Protein AF-A0A7J3GWD4-F1 (afdb_monomer)

Radius of gyration: 17.57 Å; Cα contacts (8 Å, |Δi|>4): 198; chains: 1; bounding box: 47×30×48 Å

Sequence (177 aa):
MALLPLSFSYPPVPYLKFDLAEVPVFLALLGFGPTAGFLSATVYLFALLLMGQFSPLGPLMKYAAVVSTFLGIWAGLRLIGRSGPRAKLVLSGTLGAALRIAVMTAVNYLVLVVFFPDFLGFAVGALSAFMGTKLDPGTVGLLLVLAHTALYNALHIMMSLAPSVAVLKGAMVTGVK

Nearest PDB structures (foldseek):
  3p5n-assembly1_B  TM=8.364E-01  e=1.091E-03  Staphylococcus aureus subsp. aureus TCH60
  5kc4-assembly1_A  TM=8.219E-01  e=6.905E-03  Thermotoga maritima MSB8

Structure (mmCIF, N/CA/C/O backbone):
data_AF-A0A7J3GWD4-F1
#
_entry.id   AF-A0A7J3GWD4-F1
#
loop_
_atom_site.group_PDB
_atom_site.id
_atom_site.type_symbol
_atom_site.label_atom_id
_atom_site.label_alt_id
_atom_site.label_comp_id
_atom_site.label_asym_id
_atom_site.label_entity_id
_atom_site.label_seq_id
_atom_site.pdbx_PDB_ins_code
_atom_site.Cartn_x
_atom_site.Cartn_y
_atom_site.Cartn_z
_atom_site.occupancy
_atom_site.B_iso_or_equiv
_atom_site.auth_seq_id
_atom_site.auth_comp_id
_atom_site.auth_asym_id
_atom_site.auth_atom_id
_atom_site.pdbx_PDB_model_num
ATOM 1 N N . MET A 1 1 ? -17.846 16.118 -16.194 1.00 34.94 1 MET A N 1
ATOM 2 C CA . MET A 1 1 ? -17.950 15.264 -14.991 1.00 34.94 1 MET A CA 1
ATOM 3 C C . MET A 1 1 ? -16.562 15.152 -14.375 1.00 34.94 1 MET A C 1
ATOM 5 O O . MET A 1 1 ? -15.849 14.192 -14.631 1.00 34.94 1 MET A O 1
ATOM 9 N N . ALA A 1 2 ? -16.130 16.192 -13.660 1.00 33.62 2 ALA A N 1
ATOM 10 C CA . ALA A 1 2 ? -14.833 16.214 -12.992 1.00 33.62 2 ALA A CA 1
ATOM 11 C C . ALA A 1 2 ? -14.938 15.395 -11.698 1.00 33.62 2 ALA A C 1
ATOM 13 O O . ALA A 1 2 ? -15.144 15.936 -10.617 1.00 33.62 2 ALA A O 1
ATOM 14 N N . LEU A 1 3 ? -14.863 14.071 -11.825 1.00 45.44 3 LEU A N 1
ATOM 15 C CA . LEU A 1 3 ? -14.448 13.238 -10.706 1.00 45.44 3 LEU A CA 1
ATOM 16 C C . LEU A 1 3 ? -12.996 13.630 -10.451 1.00 45.44 3 LEU A C 1
ATOM 18 O O . LEU A 1 3 ? -12.152 13.418 -11.321 1.00 45.44 3 LEU A O 1
ATOM 22 N N . 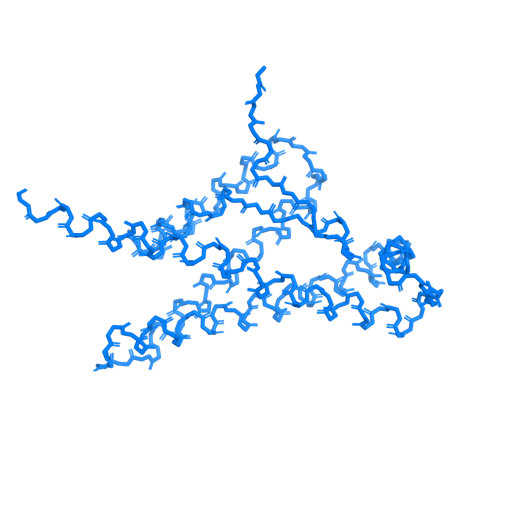LEU A 1 4 ? -12.730 14.291 -9.321 1.00 46.72 4 LEU A N 1
ATOM 23 C CA . LEU A 1 4 ? -11.368 14.565 -8.872 1.00 46.72 4 LEU A CA 1
ATOM 24 C C . LEU A 1 4 ? -10.521 13.309 -9.128 1.00 46.72 4 LEU A C 1
ATOM 26 O O . LEU A 1 4 ? -10.951 12.227 -8.712 1.00 46.72 4 LEU A O 1
ATOM 30 N N . PRO A 1 5 ? -9.335 13.403 -9.751 1.00 56.66 5 PRO A N 1
ATOM 31 C CA . PRO A 1 5 ? -8.372 12.332 -9.621 1.00 56.66 5 PRO A CA 1
ATOM 32 C C . PRO A 1 5 ? -7.958 12.315 -8.143 1.00 56.66 5 PRO A C 1
ATOM 34 O O . PRO A 1 5 ? -6.989 12.946 -7.740 1.00 56.66 5 PRO A O 1
ATOM 37 N N . LEU A 1 6 ? -8.716 11.592 -7.309 1.00 72.69 6 LEU A N 1
ATOM 38 C CA . LEU A 1 6 ? -8.348 11.239 -5.931 1.00 72.69 6 LEU A CA 1
ATOM 39 C C . LEU A 1 6 ? -7.099 10.344 -5.902 1.00 72.69 6 LEU A C 1
ATOM 41 O O . LEU A 1 6 ? -6.629 9.966 -4.829 1.00 72.69 6 LEU A O 1
ATOM 45 N N . SER A 1 7 ? -6.556 10.035 -7.080 1.00 80.62 7 SER A N 1
ATOM 46 C CA . SER A 1 7 ? -5.290 9.372 -7.272 1.00 80.62 7 SER A CA 1
ATOM 47 C C . SER A 1 7 ? -4.224 10.281 -7.871 1.00 80.62 7 SER A C 1
ATOM 49 O O . SER A 1 7 ? -4.482 10.970 -8.858 1.00 80.62 7 SER A O 1
ATOM 51 N N . PHE A 1 8 ? -3.001 10.184 -7.361 1.00 87.06 8 PHE A N 1
ATOM 52 C CA . PHE A 1 8 ? -1.822 10.831 -7.935 1.00 87.06 8 PHE A CA 1
ATOM 53 C C . PHE A 1 8 ? -0.654 9.843 -8.010 1.00 87.06 8 PHE A C 1
ATOM 55 O O . PHE A 1 8 ? -0.557 8.910 -7.210 1.00 87.06 8 PHE A O 1
ATOM 62 N N . SER A 1 9 ? 0.221 10.019 -9.000 1.00 90.12 9 SER A N 1
ATOM 63 C CA . SER A 1 9 ? 1.342 9.107 -9.247 1.00 90.12 9 SER A CA 1
ATOM 64 C C . SER A 1 9 ? 2.470 9.287 -8.235 1.00 90.12 9 SER A C 1
ATOM 66 O O . SER A 1 9 ? 2.775 10.403 -7.814 1.00 90.12 9 SER A O 1
ATOM 68 N N . TYR A 1 10 ? 3.125 8.185 -7.880 1.00 92.81 10 TYR A N 1
ATOM 69 C CA . TYR A 1 10 ? 4.340 8.189 -7.079 1.00 92.81 10 TYR A CA 1
ATOM 70 C C . TYR A 1 10 ? 5.535 8.618 -7.951 1.00 92.81 10 TYR A C 1
ATOM 72 O O . TYR A 1 10 ? 5.867 7.899 -8.894 1.00 92.81 10 TYR A O 1
ATOM 80 N N . PRO A 1 11 ? 6.192 9.762 -7.672 1.00 89.88 11 PRO A N 1
ATOM 81 C CA . PRO A 1 11 ? 7.163 10.351 -8.598 1.00 89.88 11 PRO A CA 1
ATOM 82 C C . PRO A 1 11 ? 8.323 9.436 -9.038 1.00 89.88 11 PRO A C 1
ATOM 84 O O . PRO A 1 11 ? 8.620 9.435 -10.230 1.00 89.88 11 PRO A O 1
ATOM 87 N N . PRO A 1 12 ? 8.944 8.619 -8.158 1.00 91.81 12 PRO A N 1
ATOM 88 C CA . PRO A 1 12 ? 10.039 7.732 -8.566 1.00 91.81 12 PRO A CA 1
ATOM 89 C C . PRO A 1 12 ? 9.595 6.575 -9.466 1.00 91.81 12 PRO A C 1
ATOM 91 O O . PRO A 1 12 ? 10.378 6.078 -10.269 1.00 91.81 12 PRO A O 1
ATOM 94 N N . VAL A 1 13 ? 8.348 6.115 -9.317 1.00 91.25 13 VAL A N 1
ATOM 95 C CA . VAL A 1 13 ? 7.804 4.951 -10.030 1.00 91.25 13 VAL A CA 1
ATOM 96 C C . VAL A 1 13 ? 6.346 5.250 -10.433 1.00 91.25 13 VAL A C 1
ATOM 98 O O . VAL A 1 13 ? 5.412 4.834 -9.744 1.00 91.25 13 VAL A O 1
ATOM 101 N N . PRO A 1 14 ? 6.115 5.986 -11.541 1.00 86.56 14 PRO A N 1
ATOM 102 C CA . PRO A 1 14 ? 4.831 6.643 -11.830 1.00 86.56 14 PRO A CA 1
ATOM 103 C C . PRO A 1 14 ? 3.629 5.732 -12.107 1.00 86.56 14 PRO A C 1
ATOM 105 O O . PRO A 1 14 ? 2.492 6.213 -12.108 1.00 86.56 14 PRO A O 1
ATOM 108 N N . TYR A 1 15 ? 3.852 4.436 -12.354 1.00 85.75 15 TYR A N 1
ATOM 109 C CA . TYR A 1 15 ? 2.761 3.464 -12.489 1.00 85.75 15 TYR A CA 1
ATOM 110 C C . TYR A 1 15 ? 2.118 3.121 -11.135 1.00 85.75 15 TYR A C 1
ATOM 112 O O . TYR A 1 15 ? 0.970 2.679 -11.097 1.00 85.75 15 TYR A O 1
ATOM 120 N N . LEU A 1 16 ? 2.824 3.357 -10.023 1.00 90.06 16 LEU A N 1
ATOM 121 C CA . LEU A 1 16 ? 2.267 3.268 -8.679 1.00 90.06 16 LEU A CA 1
ATOM 122 C C . LEU A 1 16 ? 1.487 4.554 -8.391 1.00 90.06 16 LEU A C 1
ATOM 124 O O . LEU A 1 16 ? 2.036 5.654 -8.451 1.00 90.06 16 LEU A O 1
ATOM 128 N N . LYS A 1 17 ? 0.194 4.426 -8.088 1.00 90.06 17 LYS A N 1
ATOM 129 C CA . LYS A 1 17 ? -0.701 5.564 -7.849 1.00 90.06 17 LYS A CA 1
ATOM 130 C C . LYS A 1 17 ? -1.268 5.519 -6.439 1.00 90.06 17 LYS A C 1
ATOM 132 O O . LYS A 1 17 ? -1.985 4.581 -6.083 1.00 90.06 17 LYS A O 1
ATOM 137 N N . PHE A 1 18 ? -1.008 6.566 -5.660 1.00 89.69 18 PHE A N 1
ATOM 138 C CA . PHE A 1 18 ? -1.760 6.796 -4.432 1.00 89.69 18 PHE A CA 1
ATOM 139 C C . PHE A 1 18 ? -3.227 6.970 -4.777 1.00 89.69 18 PHE A C 1
ATOM 141 O O . PHE A 1 18 ? -3.527 7.507 -5.831 1.00 89.69 18 PHE A O 1
ATOM 148 N N . ASP A 1 19 ? -4.125 6.490 -3.922 1.00 87.75 19 ASP A N 1
ATOM 149 C CA . ASP A 1 19 ? -5.561 6.613 -4.155 1.00 87.75 19 ASP A CA 1
ATOM 150 C C . ASP A 1 19 ? -6.251 6.795 -2.812 1.00 87.75 19 ASP A C 1
ATOM 152 O O . ASP A 1 19 ? -6.205 5.909 -1.953 1.00 87.75 19 ASP A O 1
ATOM 156 N N . LEU A 1 20 ? -6.855 7.964 -2.646 1.00 87.00 20 LEU A N 1
ATOM 157 C CA . LEU A 1 20 ? -7.581 8.357 -1.449 1.00 87.00 20 LEU A CA 1
ATOM 158 C C . LEU A 1 20 ? -8.946 7.657 -1.340 1.00 87.00 20 LEU A C 1
ATOM 160 O O . LEU A 1 20 ? -9.524 7.633 -0.254 1.00 87.00 20 LEU A O 1
ATOM 164 N N . ALA A 1 21 ? -9.441 7.023 -2.409 1.00 87.50 21 ALA A N 1
ATOM 165 C CA . ALA A 1 21 ? -10.642 6.188 -2.369 1.00 87.50 21 ALA A CA 1
ATOM 166 C C . ALA A 1 21 ? -10.477 4.927 -1.495 1.00 87.50 21 ALA A C 1
ATOM 168 O O . ALA A 1 21 ? -11.465 4.277 -1.157 1.00 87.50 21 ALA A O 1
ATOM 169 N N . GLU A 1 22 ? -9.253 4.602 -1.065 1.00 89.44 22 GLU A N 1
ATOM 170 C CA . GLU A 1 22 ? -8.987 3.536 -0.092 1.00 89.44 22 GLU A CA 1
ATOM 171 C C . GLU A 1 22 ? -9.405 3.944 1.343 1.00 89.44 22 GLU A C 1
ATOM 173 O O . GLU A 1 22 ? -9.699 3.078 2.166 1.00 89.44 22 GLU A O 1
ATOM 178 N N . VAL A 1 23 ? -9.539 5.247 1.645 1.00 92.31 23 VAL A N 1
ATOM 179 C CA . VAL A 1 23 ? -9.943 5.743 2.978 1.00 92.31 23 VAL A CA 1
ATOM 180 C C . VAL A 1 23 ? -11.348 5.254 3.385 1.00 92.31 23 VAL A C 1
ATOM 182 O O . VAL A 1 23 ? -11.465 4.657 4.455 1.00 92.31 23 VAL A O 1
ATOM 185 N N . PRO A 1 24 ? -12.417 5.393 2.567 1.00 91.31 24 PRO A N 1
ATOM 186 C CA . PRO A 1 24 ? -13.722 4.791 2.868 1.00 91.31 24 PRO A CA 1
ATOM 187 C C . PRO A 1 24 ? -13.682 3.276 3.110 1.00 91.31 24 PRO A C 1
ATOM 189 O O . PRO A 1 24 ? -14.403 2.768 3.967 1.00 91.31 24 PRO A O 1
ATOM 192 N N . VAL A 1 25 ? -12.815 2.552 2.398 1.00 93.19 25 VAL A N 1
ATOM 193 C CA . 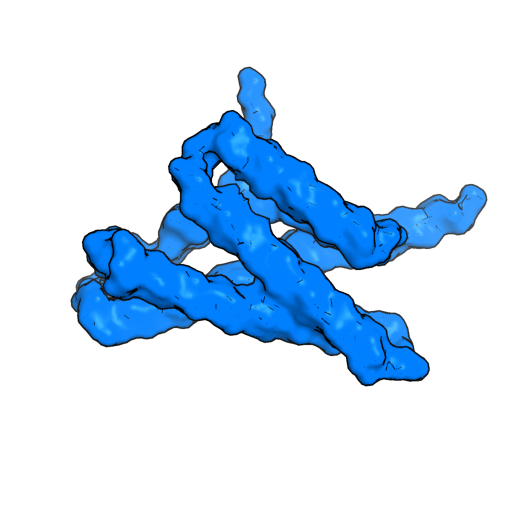VAL A 1 25 ? -12.668 1.095 2.540 1.00 93.19 25 VAL A CA 1
ATOM 194 C C . VAL A 1 25 ? -12.041 0.750 3.898 1.00 93.19 25 VAL A C 1
ATOM 196 O O . VAL A 1 25 ? -12.493 -0.166 4.590 1.00 93.19 25 VAL A O 1
ATOM 199 N N . PHE A 1 26 ? -11.051 1.529 4.342 1.00 93.31 26 PHE A N 1
ATOM 200 C CA . PHE A 1 26 ? -10.462 1.405 5.681 1.00 93.31 26 PHE A CA 1
ATOM 201 C C . PHE A 1 26 ? -11.434 1.820 6.790 1.00 93.31 26 PHE A C 1
ATOM 203 O O . PHE A 1 26 ? -11.465 1.180 7.841 1.00 93.31 26 PHE A O 1
ATOM 210 N N . LEU A 1 27 ? -12.259 2.845 6.564 1.00 93.19 27 LEU A N 1
ATOM 211 C CA . LEU A 1 27 ? -13.344 3.208 7.477 1.00 93.19 27 LEU A CA 1
ATOM 212 C C . LEU A 1 27 ? -14.349 2.064 7.637 1.00 93.19 27 LEU A C 1
ATOM 214 O O . LEU A 1 27 ? -14.762 1.784 8.761 1.00 93.19 27 LEU A O 1
ATOM 218 N N . ALA A 1 28 ? -14.690 1.366 6.549 1.00 93.19 28 ALA A N 1
ATOM 219 C CA . ALA A 1 28 ? -15.562 0.197 6.608 1.00 93.19 28 ALA A CA 1
ATOM 220 C C . ALA A 1 28 ? -14.968 -0.908 7.499 1.00 93.19 28 ALA A C 1
ATOM 222 O O . ALA A 1 28 ? -15.656 -1.425 8.379 1.00 93.19 28 ALA A O 1
ATOM 223 N N . LEU A 1 29 ? -13.673 -1.206 7.332 1.00 92.62 29 LEU A N 1
ATOM 224 C CA . LEU A 1 29 ? -12.962 -2.179 8.164 1.00 92.62 29 LEU A CA 1
ATOM 225 C C . LEU A 1 29 ? -12.944 -1.783 9.646 1.00 92.62 29 LEU A C 1
ATOM 227 O O . LEU A 1 29 ? -13.252 -2.598 10.516 1.00 92.62 29 LEU A O 1
ATOM 231 N N . LEU A 1 30 ? -12.527 -0.553 9.940 1.00 90.38 30 LEU A N 1
ATOM 232 C CA . LEU A 1 30 ? -12.288 -0.102 11.309 1.00 90.38 30 LEU A CA 1
ATOM 233 C C . LEU A 1 30 ? -13.585 0.221 12.066 1.00 90.38 30 LEU A C 1
ATOM 235 O O . LEU A 1 30 ? -13.633 0.032 13.279 1.00 90.38 30 LEU A O 1
ATOM 239 N N . GLY A 1 31 ? -14.612 0.714 11.370 1.00 89.75 31 GLY A N 1
ATOM 240 C CA . GLY A 1 31 ? -15.893 1.110 11.960 1.00 89.75 31 GLY A CA 1
ATOM 241 C C . GLY A 1 31 ? -16.911 -0.027 12.055 1.00 89.75 31 GLY A C 1
ATOM 242 O O . GLY A 1 31 ? -17.611 -0.127 13.058 1.00 89.75 31 GLY A O 1
ATOM 243 N N . PHE A 1 32 ? -16.980 -0.898 11.042 1.00 89.94 32 PHE A N 1
ATOM 244 C CA . PHE A 1 32 ? -18.003 -1.952 10.941 1.00 89.94 32 PHE A CA 1
ATOM 245 C C . PHE A 1 32 ? -17.426 -3.376 10.994 1.00 89.94 32 PHE A C 1
ATOM 247 O O . PHE A 1 32 ? -18.174 -4.352 11.015 1.00 89.94 32 PHE A O 1
ATOM 254 N N . GLY A 1 33 ? -16.099 -3.511 11.052 1.00 89.38 33 GLY A N 1
ATOM 255 C CA . GLY A 1 33 ? -15.407 -4.785 11.210 1.00 89.38 33 GLY A CA 1
ATOM 256 C C . GLY A 1 33 ? -14.955 -5.444 9.896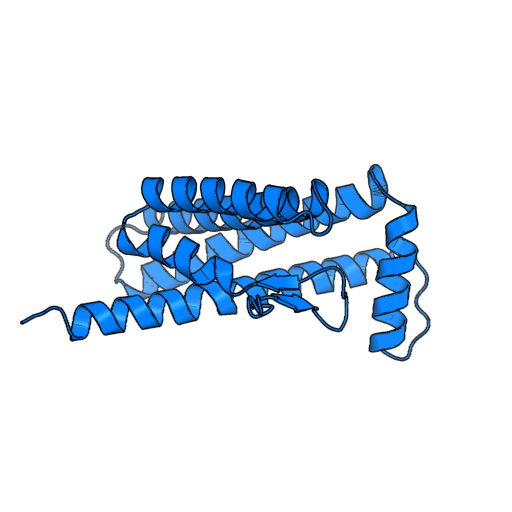 1.00 89.38 33 GLY A C 1
ATOM 257 O O . GLY A 1 33 ? -15.129 -4.900 8.803 1.00 89.38 33 GLY A O 1
ATOM 258 N N . PRO A 1 34 ? -14.353 -6.649 9.984 1.00 89.56 34 PRO A N 1
ATOM 259 C CA . PRO A 1 34 ? -13.674 -7.303 8.862 1.00 89.56 34 PRO A CA 1
ATOM 260 C C . PRO A 1 34 ? -14.580 -7.598 7.669 1.00 89.56 34 PRO A C 1
ATOM 262 O O . PRO A 1 34 ? -14.186 -7.363 6.532 1.00 89.56 34 PRO A O 1
ATOM 265 N N . THR A 1 35 ? -15.796 -8.089 7.915 1.00 91.50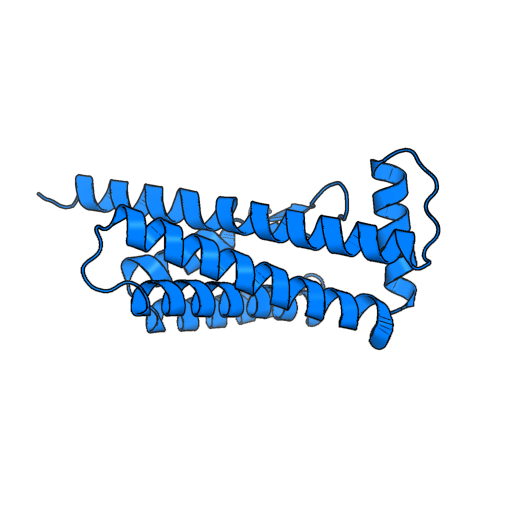 35 THR A N 1
ATOM 266 C CA . THR A 1 35 ? -16.750 -8.467 6.860 1.00 91.50 35 THR A CA 1
ATOM 267 C C . THR A 1 35 ? -17.143 -7.266 6.004 1.00 91.50 35 THR A C 1
ATOM 269 O O . THR A 1 35 ? -17.054 -7.333 4.780 1.00 91.50 35 THR A O 1
ATOM 272 N N . ALA A 1 36 ? -17.495 -6.146 6.640 1.00 92.88 36 ALA A N 1
ATOM 273 C CA . ALA A 1 36 ? -17.801 -4.892 5.959 1.00 92.88 36 ALA A CA 1
ATOM 274 C C . ALA A 1 36 ? -16.589 -4.350 5.184 1.00 92.88 36 ALA A C 1
ATOM 276 O O . ALA A 1 36 ? -16.736 -3.913 4.042 1.00 92.88 36 ALA A O 1
ATOM 277 N N . GLY A 1 37 ? -15.387 -4.447 5.764 1.00 92.88 37 GLY A N 1
ATOM 278 C CA . GLY A 1 37 ? -14.140 -4.099 5.085 1.00 92.88 37 GLY A CA 1
ATOM 279 C C . GLY A 1 37 ? -13.923 -4.900 3.795 1.00 92.88 37 GLY A C 1
ATOM 280 O O . GLY A 1 37 ? -13.745 -4.311 2.730 1.00 92.88 37 GLY A O 1
ATOM 281 N N . PHE A 1 38 ? -13.965 -6.234 3.856 1.00 93.94 38 PHE A N 1
ATOM 282 C CA . PHE A 1 38 ? -13.740 -7.082 2.675 1.00 93.94 38 PHE A CA 1
ATOM 283 C C . PHE A 1 38 ? -14.811 -6.898 1.593 1.00 93.94 38 PHE A C 1
ATOM 285 O O . PHE A 1 38 ? -14.480 -6.857 0.404 1.00 93.94 38 PHE A O 1
ATOM 292 N N . LEU A 1 39 ? -16.079 -6.726 1.980 1.00 94.88 39 LEU A N 1
ATOM 293 C CA . LEU A 1 39 ? -17.147 -6.391 1.034 1.00 94.88 39 LEU A CA 1
ATOM 294 C C . LEU A 1 39 ? -16.877 -5.046 0.352 1.00 94.88 39 LEU A C 1
ATOM 296 O O . LEU A 1 39 ? -16.941 -4.960 -0.873 1.00 94.88 39 LEU A O 1
ATOM 300 N N . SER A 1 40 ? -16.498 -4.022 1.121 1.00 94.00 40 SER A N 1
ATOM 301 C CA . SER A 1 40 ? -16.147 -2.706 0.580 1.00 94.00 40 SER A CA 1
ATOM 302 C C . SER A 1 40 ? -14.957 -2.781 -0.385 1.00 94.00 40 SER A C 1
ATOM 304 O O . SER A 1 40 ? -15.021 -2.214 -1.475 1.00 94.00 40 SER A O 1
ATOM 306 N N . ALA A 1 41 ? -13.918 -3.555 -0.054 1.00 93.44 41 ALA A N 1
ATOM 307 C CA . ALA A 1 41 ? -12.770 -3.781 -0.933 1.00 93.44 41 ALA A CA 1
ATOM 308 C C . ALA A 1 41 ? -13.164 -4.477 -2.247 1.00 93.44 41 ALA A C 1
ATOM 310 O O . ALA A 1 41 ? -12.640 -4.142 -3.308 1.00 93.44 41 ALA A O 1
ATOM 311 N N . THR A 1 42 ? -14.112 -5.415 -2.186 1.00 93.88 42 THR A N 1
ATOM 312 C CA . THR A 1 42 ? -14.626 -6.131 -3.364 1.00 93.88 42 THR A CA 1
ATOM 313 C C . THR A 1 42 ? -15.446 -5.204 -4.262 1.00 93.88 42 THR A C 1
ATOM 315 O O . THR A 1 42 ? -15.244 -5.175 -5.474 1.00 93.88 42 THR A O 1
ATOM 318 N N . VAL A 1 43 ? -16.329 -4.387 -3.682 1.00 93.19 43 VAL A N 1
ATOM 319 C CA . VAL A 1 43 ? -17.084 -3.364 -4.430 1.00 93.19 43 VAL A CA 1
ATOM 320 C C . VAL A 1 43 ? -16.131 -2.360 -5.080 1.00 93.19 43 VAL A C 1
ATOM 322 O O . VAL A 1 43 ? -16.298 -2.011 -6.248 1.00 93.19 43 VAL A O 1
ATOM 325 N N . TYR A 1 44 ? -15.096 -1.939 -4.355 1.00 91.25 44 TYR A N 1
ATOM 326 C CA . TYR A 1 44 ? -14.076 -1.031 -4.866 1.00 91.25 44 TYR A CA 1
ATOM 327 C C . TYR A 1 44 ? -13.265 -1.642 -6.023 1.00 91.25 44 TYR A C 1
ATOM 329 O O . TYR A 1 44 ? -13.015 -0.950 -7.009 1.00 91.25 44 TYR A O 1
ATOM 337 N N . LEU A 1 45 ? -12.940 -2.941 -5.982 1.00 92.12 45 LEU A N 1
ATOM 338 C CA . LEU A 1 45 ? -12.353 -3.652 -7.126 1.00 92.12 45 LEU A CA 1
ATOM 339 C C . LEU A 1 45 ? -13.244 -3.538 -8.372 1.00 92.12 45 LEU A C 1
ATOM 341 O O . LEU A 1 45 ? -12.753 -3.162 -9.435 1.00 92.12 45 LEU A O 1
ATOM 345 N N . PHE A 1 46 ? -14.543 -3.826 -8.254 1.00 90.44 46 PHE A N 1
ATOM 346 C CA . PHE A 1 46 ? -15.464 -3.723 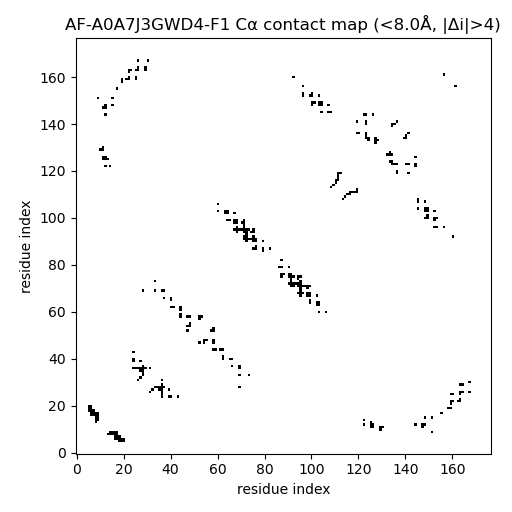-9.391 1.00 90.44 46 PHE A CA 1
ATOM 347 C C . PHE A 1 46 ? -15.599 -2.289 -9.901 1.00 90.44 46 PHE A C 1
ATOM 349 O O . PHE A 1 46 ? -15.592 -2.073 -11.111 1.00 90.44 46 PHE A O 1
ATOM 356 N N . ALA A 1 47 ? -15.643 -1.303 -9.003 1.00 88.69 47 ALA A N 1
ATOM 357 C CA . ALA A 1 47 ? -15.646 0.103 -9.390 1.00 88.69 47 ALA A CA 1
ATOM 358 C C . ALA A 1 47 ? -14.398 0.463 -10.218 1.00 88.69 47 ALA A C 1
ATOM 360 O O . ALA A 1 47 ? -14.520 1.086 -11.273 1.00 88.69 47 ALA A O 1
ATOM 361 N N . LEU A 1 48 ? -13.211 0.013 -9.798 1.00 86.44 48 LEU A N 1
ATOM 362 C CA . LEU A 1 48 ? -11.967 0.235 -10.539 1.00 86.44 48 LEU A CA 1
ATOM 363 C C . LEU A 1 48 ? -11.933 -0.502 -11.886 1.00 86.44 48 LEU A C 1
ATOM 365 O O . LEU A 1 48 ? -11.452 0.057 -12.873 1.00 86.44 48 LEU A O 1
ATOM 369 N N . LEU A 1 49 ? -12.456 -1.731 -11.949 1.00 87.69 49 LEU A N 1
ATOM 370 C CA . LEU A 1 49 ? -12.558 -2.491 -13.200 1.00 87.69 49 LEU A CA 1
ATOM 371 C C . LEU A 1 49 ? -13.446 -1.772 -14.225 1.00 87.69 49 LEU A C 1
ATOM 373 O O . LEU A 1 49 ? -13.072 -1.699 -15.395 1.00 87.69 49 LEU A O 1
ATOM 377 N N . LEU A 1 50 ? -14.568 -1.190 -13.785 1.00 85.69 50 LEU A N 1
ATOM 378 C CA . LEU A 1 50 ? -15.487 -0.426 -14.638 1.00 85.69 50 LEU A CA 1
ATOM 379 C C . LEU A 1 50 ? -14.890 0.902 -15.130 1.00 85.69 50 LEU A C 1
ATOM 381 O O . LEU A 1 50 ? -15.231 1.357 -16.218 1.00 85.69 50 LEU A O 1
ATOM 385 N N . MET A 1 51 ? -13.984 1.516 -14.363 1.00 80.56 51 MET A N 1
ATOM 386 C CA . MET A 1 51 ? -13.293 2.750 -14.767 1.00 80.56 51 MET A CA 1
ATOM 387 C C . MET A 1 51 ? -12.182 2.522 -15.809 1.00 80.56 51 MET A C 1
ATOM 389 O O . MET A 1 51 ? -11.718 3.482 -16.421 1.00 80.56 51 MET A O 1
ATOM 393 N N . GLY A 1 52 ? -11.733 1.278 -16.015 1.00 66.75 52 GLY A N 1
ATOM 394 C CA . GLY A 1 52 ? -10.857 0.896 -17.132 1.00 66.75 52 GLY A CA 1
ATOM 395 C C . GLY A 1 52 ? -9.394 1.368 -17.065 1.00 66.75 52 GLY A C 1
ATOM 396 O O . GLY A 1 52 ? -8.625 1.093 -17.983 1.00 66.75 52 GLY A O 1
ATOM 397 N N . GLN A 1 53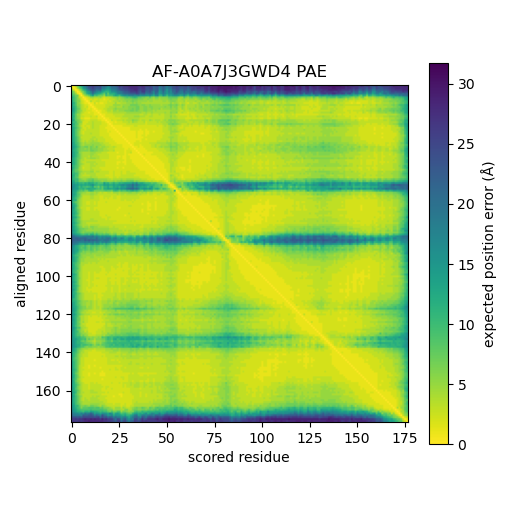 ? -8.958 2.042 -15.998 1.00 63.84 53 GLN A N 1
ATOM 398 C CA . GLN A 1 53 ? -7.577 2.529 -15.856 1.00 63.84 53 GLN A CA 1
ATOM 399 C C . GLN A 1 53 ? -6.599 1.353 -15.645 1.00 63.84 53 GLN A C 1
ATOM 401 O O . GLN A 1 53 ? -6.524 0.802 -14.549 1.00 63.84 53 GLN A O 1
ATOM 406 N N . PHE A 1 54 ? -5.831 0.978 -16.680 1.00 66.50 54 PHE A N 1
ATOM 407 C CA . PHE A 1 54 ? -4.846 -0.126 -16.637 1.00 66.50 54 PHE A CA 1
ATOM 408 C C . PHE A 1 54 ? -5.464 -1.479 -16.208 1.00 66.50 54 PHE A C 1
ATOM 410 O O . PHE A 1 54 ? -4.876 -2.267 -15.461 1.00 66.50 54 PHE A O 1
ATOM 417 N N . SER A 1 55 ? -6.705 -1.714 -16.645 1.00 72.31 55 SER A N 1
ATOM 418 C CA . SER A 1 55 ? -7.492 -2.911 -16.340 1.00 72.31 55 SER A CA 1
ATOM 419 C C . SER A 1 55 ? -7.016 -4.115 -17.170 1.00 72.31 55 SER A C 1
ATOM 421 O O . SER A 1 55 ? -6.694 -3.935 -18.344 1.00 72.31 55 SER A O 1
ATOM 423 N N . PRO A 1 56 ? -6.970 -5.341 -16.612 1.00 81.62 56 PRO A N 1
ATOM 424 C CA . PRO A 1 56 ? -7.386 -5.720 -15.256 1.00 81.62 56 PRO A CA 1
ATOM 425 C C . PRO A 1 56 ? -6.256 -5.691 -14.212 1.00 81.62 56 PRO A C 1
ATOM 427 O O . PRO A 1 56 ? -6.530 -5.791 -13.016 1.00 81.62 56 PRO A O 1
ATOM 430 N N . LEU A 1 57 ? -4.992 -5.553 -14.630 1.00 86.94 57 LEU A N 1
ATOM 431 C CA . LEU A 1 57 ? -3.841 -5.748 -13.742 1.00 86.94 57 LEU A CA 1
ATOM 432 C C . LEU A 1 57 ? -3.788 -4.713 -12.606 1.00 86.94 57 LEU A C 1
ATOM 434 O O . LEU A 1 57 ? -3.581 -5.083 -11.452 1.00 86.94 57 LEU A O 1
ATOM 438 N N . GLY A 1 58 ? -4.020 -3.432 -12.905 1.00 86.94 58 GLY A N 1
ATOM 439 C CA . GLY A 1 58 ? -4.017 -2.354 -11.909 1.00 86.94 58 GLY A CA 1
ATOM 440 C C . GLY A 1 58 ? -5.042 -2.567 -10.783 1.00 86.94 58 GLY A C 1
ATOM 441 O O . GLY A 1 58 ? -4.645 -2.630 -9.614 1.00 86.94 58 GLY A O 1
ATOM 442 N N . PRO A 1 59 ? -6.342 -2.733 -11.104 1.00 90.44 59 PRO A N 1
ATOM 443 C CA . PRO A 1 59 ? -7.381 -3.037 -10.119 1.00 90.44 59 PRO A CA 1
ATOM 444 C C . PRO A 1 59 ? -7.101 -4.298 -9.286 1.00 90.44 59 PRO A C 1
ATOM 446 O O . PRO A 1 59 ? -7.284 -4.278 -8.068 1.00 90.44 59 PRO A O 1
ATOM 449 N N . LEU A 1 60 ? -6.599 -5.376 -9.902 1.00 92.44 60 LEU A N 1
ATOM 450 C CA . LEU A 1 60 ? -6.269 -6.617 -9.189 1.00 92.44 60 LEU A CA 1
ATOM 451 C C . LEU A 1 60 ? -5.104 -6.438 -8.210 1.00 92.44 60 LEU A C 1
ATOM 453 O O . LEU A 1 60 ? -5.189 -6.887 -7.066 1.00 92.44 60 LEU A O 1
ATOM 457 N N . MET A 1 61 ? -4.043 -5.740 -8.620 1.00 92.50 61 MET A N 1
ATOM 458 C CA . MET A 1 61 ? -2.922 -5.408 -7.736 1.00 92.50 61 MET A CA 1
ATOM 459 C C . MET A 1 61 ? -3.379 -4.549 -6.555 1.00 92.50 61 MET A C 1
ATOM 461 O O . MET A 1 61 ? -2.984 -4.797 -5.416 1.00 92.50 61 MET A O 1
ATOM 465 N N . LYS A 1 62 ? -4.254 -3.570 -6.803 1.00 92.12 62 LYS A N 1
ATOM 466 C CA . LYS A 1 62 ? -4.837 -2.733 -5.750 1.00 92.12 62 LYS A CA 1
ATOM 467 C C . LYS A 1 62 ? -5.663 -3.563 -4.768 1.00 92.12 62 LYS A C 1
ATOM 469 O O . LYS A 1 62 ? -5.492 -3.418 -3.559 1.00 92.12 62 LYS A O 1
ATOM 474 N N . TYR A 1 63 ? -6.506 -4.461 -5.268 1.00 93.94 63 TYR A N 1
ATOM 475 C CA . TYR A 1 63 ? -7.298 -5.357 -4.429 1.00 93.94 63 TYR A CA 1
ATOM 476 C C . TYR A 1 63 ? -6.414 -6.285 -3.585 1.00 93.94 63 TYR A C 1
ATOM 478 O O . TYR A 1 63 ? -6.617 -6.384 -2.375 1.00 93.94 63 TYR A O 1
ATOM 486 N N . ALA A 1 64 ? -5.376 -6.885 -4.178 1.00 95.62 64 ALA A N 1
ATOM 487 C CA . ALA A 1 64 ? -4.396 -7.691 -3.449 1.00 95.62 64 ALA A CA 1
ATOM 488 C C . ALA A 1 64 ? -3.700 -6.884 -2.337 1.00 95.62 64 ALA A C 1
ATOM 490 O O . ALA A 1 64 ? -3.511 -7.387 -1.225 1.00 95.62 64 ALA A O 1
ATOM 491 N N . ALA A 1 65 ? -3.380 -5.613 -2.598 1.00 95.38 65 ALA A N 1
ATOM 492 C CA . ALA A 1 65 ? -2.798 -4.709 -1.611 1.00 95.38 65 ALA A CA 1
ATOM 493 C C . ALA A 1 65 ? -3.753 -4.447 -0.429 1.00 95.38 65 ALA A C 1
ATOM 495 O O . ALA A 1 65 ? -3.343 -4.514 0.731 1.00 95.38 65 ALA A O 1
ATOM 496 N N . VAL A 1 66 ? -5.035 -4.181 -0.701 1.00 95.12 66 VAL A N 1
ATOM 497 C CA . VAL A 1 66 ? -6.054 -3.935 0.337 1.00 95.12 66 VAL A CA 1
ATOM 498 C C . VAL A 1 66 ? -6.302 -5.198 1.165 1.00 95.12 66 VAL A C 1
ATOM 500 O O . VAL A 1 66 ? -6.209 -5.159 2.392 1.00 95.12 66 VAL A O 1
ATOM 503 N N . VAL A 1 67 ? -6.550 -6.335 0.509 1.00 95.81 67 VAL A N 1
ATOM 504 C CA . VAL A 1 67 ? -6.829 -7.622 1.167 1.00 95.81 67 VAL A CA 1
ATOM 505 C C . VAL A 1 67 ? -5.665 -8.058 2.053 1.00 95.81 67 VAL A C 1
ATOM 507 O O . VAL A 1 67 ? -5.884 -8.416 3.210 1.00 95.81 67 VAL A O 1
ATOM 510 N N . SER A 1 68 ? -4.426 -7.981 1.559 1.00 96.56 68 SER A N 1
ATOM 511 C CA . SER A 1 68 ? -3.235 -8.297 2.363 1.00 96.56 68 SER A CA 1
ATOM 512 C C . SER A 1 68 ? -3.104 -7.371 3.573 1.00 96.56 68 SER A C 1
ATOM 514 O O . SER A 1 68 ? -2.834 -7.839 4.678 1.00 96.56 68 SER A O 1
ATOM 516 N N . THR A 1 69 ? -3.388 -6.076 3.416 1.00 96.38 69 THR A N 1
ATOM 517 C CA . THR A 1 69 ? -3.378 -5.139 4.548 1.00 96.38 69 THR A CA 1
ATOM 518 C C . THR A 1 69 ? -4.440 -5.518 5.584 1.00 96.38 69 THR A C 1
ATOM 520 O O . THR A 1 69 ? -4.167 -5.527 6.784 1.00 96.38 69 THR A O 1
ATOM 523 N N . PHE A 1 70 ? -5.643 -5.877 5.135 1.00 95.12 70 PHE A N 1
ATOM 524 C CA . PHE A 1 70 ? -6.774 -6.214 6.003 1.00 95.12 70 PHE A CA 1
ATOM 525 C C . PHE A 1 70 ? -6.522 -7.499 6.784 1.00 95.12 70 PHE A C 1
ATOM 527 O O . PHE A 1 70 ? -6.783 -7.545 7.987 1.00 95.12 70 PHE A O 1
ATOM 534 N N . LEU A 1 71 ? -5.945 -8.508 6.131 1.00 94.81 71 LEU A N 1
ATOM 535 C CA . LEU A 1 71 ? -5.507 -9.737 6.787 1.00 94.81 71 LEU A CA 1
ATOM 536 C C . LEU A 1 71 ? -4.452 -9.453 7.863 1.00 94.81 71 LEU A C 1
ATOM 538 O O . LEU A 1 71 ? -4.552 -9.996 8.962 1.00 94.81 71 LEU A O 1
ATOM 542 N N . GLY A 1 72 ? -3.488 -8.569 7.590 1.00 94.38 72 GLY A N 1
ATOM 543 C CA . GLY A 1 72 ? -2.449 -8.207 8.557 1.00 94.38 72 GLY A CA 1
ATOM 544 C C . GLY A 1 72 ? -3.001 -7.428 9.754 1.00 94.38 72 GLY A C 1
ATOM 545 O O . GLY A 1 72 ? -2.680 -7.751 10.900 1.00 94.38 72 GLY A O 1
ATOM 546 N N . ILE A 1 73 ? -3.902 -6.468 9.513 1.00 92.69 73 ILE A N 1
ATOM 547 C CA . ILE A 1 73 ? -4.612 -5.738 10.577 1.00 92.69 73 ILE A CA 1
ATOM 548 C C . ILE A 1 73 ? -5.413 -6.714 11.439 1.00 92.69 73 ILE A C 1
ATOM 550 O O . ILE A 1 73 ? -5.306 -6.697 12.666 1.00 92.69 73 ILE A O 1
ATOM 554 N N . TRP A 1 74 ? -6.187 -7.595 10.811 1.00 91.00 74 TRP A N 1
ATOM 555 C CA . TRP A 1 74 ? -7.015 -8.569 11.511 1.00 91.00 74 TRP A CA 1
ATOM 556 C C . TRP A 1 74 ? -6.189 -9.562 12.337 1.00 91.00 74 TRP A C 1
ATOM 558 O O . TRP A 1 74 ? -6.528 -9.826 13.493 1.00 91.00 74 TRP A O 1
ATOM 568 N N . ALA A 1 75 ? -5.073 -10.052 11.791 1.00 90.81 75 ALA A N 1
ATOM 569 C CA . ALA A 1 75 ? -4.129 -10.889 12.524 1.00 90.81 75 ALA A CA 1
ATOM 570 C C . ALA A 1 75 ? -3.567 -10.149 13.747 1.00 90.81 75 ALA A C 1
ATOM 572 O O . ALA A 1 75 ? -3.606 -10.682 14.856 1.00 90.81 75 ALA A O 1
ATOM 573 N N . GLY A 1 76 ? -3.132 -8.894 13.594 1.00 89.56 76 GLY A N 1
ATOM 574 C CA . GLY A 1 76 ? -2.619 -8.104 14.716 1.00 89.56 76 GLY A CA 1
ATOM 575 C C . GLY A 1 76 ? -3.653 -7.809 15.799 1.00 89.56 76 GLY A C 1
ATOM 576 O O . GLY A 1 76 ? -3.318 -7.824 16.984 1.00 89.56 76 GLY A O 1
ATOM 577 N N . LEU A 1 77 ? -4.921 -7.619 15.422 1.00 87.75 77 LEU A N 1
ATOM 578 C CA . LEU A 1 77 ? -6.020 -7.478 16.381 1.00 87.75 77 LEU A CA 1
ATOM 579 C C . LEU A 1 77 ? -6.292 -8.769 17.166 1.00 87.75 77 LEU A C 1
ATOM 581 O O . LEU A 1 77 ? -6.704 -8.682 18.321 1.00 87.75 77 LEU A O 1
ATOM 585 N N . ARG A 1 78 ? -6.067 -9.946 16.566 1.00 87.12 78 ARG A N 1
ATOM 586 C CA . ARG A 1 78 ? -6.230 -11.249 17.237 1.00 87.12 78 ARG A CA 1
ATOM 587 C C . ARG A 1 78 ? -5.041 -11.643 18.108 1.00 87.12 78 ARG A C 1
ATOM 589 O O . ARG A 1 78 ? -5.239 -12.303 19.122 1.00 87.12 78 ARG A O 1
ATOM 596 N N . LEU A 1 79 ? -3.828 -11.260 17.715 1.00 85.88 79 LEU A N 1
ATOM 597 C CA . LEU A 1 79 ? -2.597 -11.603 18.434 1.00 85.88 79 LEU A CA 1
ATOM 598 C C . LEU A 1 79 ? -2.438 -10.816 19.739 1.00 85.88 79 LEU A C 1
ATOM 600 O O . LEU A 1 79 ? -1.860 -11.320 20.700 1.00 85.88 79 LEU A O 1
ATOM 604 N N . ILE A 1 80 ? -2.964 -9.592 19.798 1.00 78.88 80 ILE A N 1
ATOM 605 C CA . ILE A 1 80 ? -2.977 -8.809 21.031 1.00 78.88 80 ILE A CA 1
ATOM 606 C C . ILE A 1 80 ? -4.249 -9.129 21.838 1.00 78.88 80 ILE A C 1
ATOM 608 O O . ILE A 1 80 ? -5.372 -8.850 21.423 1.00 78.88 80 ILE A O 1
ATOM 612 N N . GLY A 1 81 ? -4.066 -9.695 23.033 1.00 71.69 81 GLY A N 1
ATOM 613 C CA . GLY A 1 81 ? -5.147 -9.983 23.980 1.00 71.69 81 GLY A CA 1
ATOM 614 C C . GLY A 1 81 ? -5.695 -8.726 24.679 1.00 71.69 81 GLY A C 1
ATOM 615 O O . GLY A 1 81 ? -6.261 -7.817 24.062 1.00 71.69 81 GLY A O 1
ATOM 616 N N . ARG A 1 82 ? -5.536 -8.650 26.009 1.00 69.94 82 ARG A N 1
ATOM 617 C CA . ARG A 1 82 ? -6.004 -7.527 26.854 1.00 69.94 82 ARG A CA 1
ATOM 618 C C . ARG A 1 82 ? -5.079 -6.296 26.839 1.00 69.94 82 ARG A C 1
ATOM 620 O O . ARG A 1 82 ? -4.946 -5.608 27.845 1.00 69.94 82 ARG A O 1
ATOM 627 N N . SER A 1 83 ? -4.426 -5.995 25.719 1.00 78.31 83 SER A N 1
ATOM 628 C CA . SER A 1 83 ? -3.606 -4.781 25.606 1.00 78.31 83 SER A CA 1
ATOM 629 C C . SER A 1 83 ? -4.470 -3.542 25.349 1.00 78.31 83 SER A C 1
ATOM 631 O O . SER A 1 83 ? -5.570 -3.633 24.797 1.00 78.31 83 SER A O 1
ATOM 633 N N . GLY A 1 84 ? -3.955 -2.368 25.724 1.00 82.62 84 GLY A N 1
ATOM 634 C CA . GLY A 1 84 ? -4.641 -1.094 25.514 1.00 82.62 84 GLY A CA 1
ATOM 635 C C . GLY A 1 84 ? -4.884 -0.760 24.029 1.00 82.62 84 GLY A C 1
ATOM 636 O O . GLY A 1 84 ? -4.191 -1.276 23.145 1.00 82.62 84 GLY A O 1
ATOM 637 N N . PRO A 1 85 ? -5.829 0.151 23.731 1.00 81.75 85 PRO A N 1
ATOM 638 C CA . PRO A 1 85 ? -6.256 0.471 22.363 1.00 81.75 85 PRO A CA 1
ATOM 639 C C . PRO A 1 85 ? -5.124 1.014 21.476 1.00 81.75 85 PRO A C 1
ATOM 641 O O . PRO A 1 85 ? -5.100 0.754 20.276 1.00 81.75 85 PRO A O 1
ATOM 644 N N . ARG A 1 86 ? -4.142 1.719 22.058 1.00 85.00 86 ARG A N 1
ATOM 645 C CA . ARG A 1 86 ? -2.960 2.206 21.324 1.00 85.00 86 ARG A CA 1
ATOM 646 C C . ARG A 1 86 ? -2.062 1.061 20.852 1.00 85.00 86 ARG A C 1
ATOM 648 O O . ARG A 1 86 ? -1.662 1.053 19.696 1.00 85.00 86 ARG A O 1
ATOM 655 N N . ALA A 1 87 ? -1.791 0.081 21.716 1.00 86.44 87 ALA A N 1
ATOM 656 C CA . ALA A 1 87 ? -0.970 -1.079 21.367 1.00 86.44 87 ALA A CA 1
ATOM 657 C C . ALA A 1 87 ? -1.646 -1.939 20.287 1.00 86.44 87 ALA A C 1
ATOM 659 O O . ALA A 1 87 ? -0.987 -2.356 19.338 1.00 86.44 87 ALA A O 1
ATOM 660 N N . LYS A 1 88 ? -2.974 -2.119 20.384 1.00 86.69 88 LYS A N 1
ATOM 661 C CA . LYS A 1 88 ? -3.797 -2.765 19.346 1.00 86.69 88 LYS A CA 1
ATOM 662 C C . LYS A 1 88 ? -3.627 -2.097 17.989 1.00 86.69 88 LYS A C 1
ATOM 664 O O . LYS A 1 88 ? -3.372 -2.777 16.999 1.00 86.69 88 LYS A O 1
ATOM 669 N N . LEU A 1 89 ? -3.747 -0.772 17.949 1.00 86.94 89 LEU A N 1
ATOM 670 C CA . LEU A 1 89 ? -3.645 -0.000 16.714 1.00 86.94 89 LEU A CA 1
ATOM 671 C C . LEU A 1 89 ? -2.237 -0.048 16.113 1.00 86.94 89 LEU A C 1
ATOM 673 O O . LEU A 1 89 ? -2.102 -0.237 14.910 1.00 86.94 89 LEU A O 1
ATOM 677 N N . VAL A 1 90 ? -1.196 0.073 16.943 1.00 90.44 90 VAL A N 1
ATOM 678 C CA . VAL A 1 90 ? 0.194 -0.001 16.474 1.00 90.44 90 VAL A CA 1
ATOM 679 C C . VAL A 1 90 ? 0.502 -1.386 15.909 1.00 90.44 90 VAL A C 1
ATOM 681 O O . VAL A 1 90 ? 0.957 -1.464 14.776 1.00 90.44 90 VAL A O 1
ATOM 684 N N . LEU A 1 91 ? 0.208 -2.470 16.638 1.00 91.56 91 LEU A N 1
ATOM 685 C CA . LEU A 1 91 ? 0.524 -3.827 16.175 1.00 91.56 91 LEU A CA 1
ATOM 686 C C . LEU A 1 91 ? -0.277 -4.227 14.930 1.00 91.56 91 LEU A C 1
ATOM 688 O O . LEU A 1 91 ? 0.265 -4.811 13.998 1.00 91.56 91 LEU A O 1
ATOM 692 N N . SER A 1 92 ? -1.578 -3.937 14.911 1.00 91.69 92 SER A N 1
ATOM 693 C CA . SER A 1 92 ? -2.408 -4.239 13.740 1.00 91.69 92 SER A CA 1
ATOM 694 C C . SER A 1 92 ? -1.991 -3.409 12.527 1.00 91.69 92 SER A C 1
ATOM 696 O O . SER A 1 92 ? -1.874 -3.953 11.432 1.00 91.69 92 SER A O 1
ATOM 698 N N . GLY A 1 93 ? -1.675 -2.125 12.717 1.00 92.19 93 GLY A N 1
ATOM 699 C CA . GLY A 1 93 ? -1.138 -1.271 11.662 1.00 92.19 93 GLY A CA 1
ATOM 700 C C . GLY A 1 93 ? 0.209 -1.764 11.130 1.00 92.19 93 GLY A C 1
ATOM 701 O O . GLY A 1 93 ? 0.390 -1.836 9.916 1.00 92.19 93 GLY A O 1
ATOM 702 N N . THR A 1 94 ? 1.138 -2.157 12.009 1.00 94.19 94 THR A N 1
ATOM 703 C CA . THR A 1 94 ? 2.460 -2.651 11.592 1.00 94.19 94 THR A CA 1
ATOM 704 C C . THR A 1 94 ? 2.375 -3.995 10.881 1.00 94.19 94 THR A C 1
ATOM 706 O O . THR A 1 94 ? 3.028 -4.164 9.854 1.00 94.19 94 THR A O 1
ATOM 709 N N . LEU A 1 95 ? 1.543 -4.928 11.351 1.00 95.06 95 LEU A N 1
ATOM 710 C CA . LEU A 1 95 ? 1.326 -6.207 10.668 1.00 95.06 95 LEU A CA 1
ATOM 711 C C . LEU A 1 95 ? 0.588 -6.037 9.339 1.00 95.06 95 LEU A C 1
ATOM 713 O O . LEU A 1 95 ? 0.959 -6.675 8.355 1.00 95.06 95 LEU A O 1
ATOM 717 N N . GLY A 1 96 ? -0.401 -5.141 9.279 1.00 95.38 96 GLY A N 1
ATOM 718 C CA . GLY A 1 96 ? -1.032 -4.726 8.026 1.00 95.38 96 GLY A CA 1
ATOM 719 C C . GLY A 1 96 ? -0.008 -4.203 7.022 1.00 95.38 96 GLY A C 1
ATOM 720 O O . GLY A 1 96 ? -0.008 -4.618 5.863 1.00 95.38 96 GLY A O 1
ATOM 721 N N . ALA A 1 97 ? 0.911 -3.353 7.484 1.00 96.00 97 ALA A N 1
ATOM 722 C CA . ALA A 1 97 ? 1.968 -2.809 6.648 1.00 96.00 97 ALA A CA 1
ATOM 723 C C . ALA A 1 97 ? 2.988 -3.837 6.189 1.00 96.00 97 ALA A C 1
ATOM 725 O O . ALA A 1 97 ? 3.273 -3.911 4.994 1.00 96.00 97 ALA A O 1
ATOM 726 N N . ALA A 1 98 ? 3.478 -4.667 7.101 1.00 96.88 98 ALA A N 1
ATOM 727 C CA . ALA A 1 98 ? 4.403 -5.736 6.769 1.00 96.88 98 ALA A CA 1
ATOM 728 C C . ALA A 1 98 ? 3.801 -6.682 5.719 1.00 96.88 98 ALA A C 1
ATOM 730 O O . ALA A 1 98 ? 4.460 -6.991 4.726 1.00 96.88 98 ALA A O 1
ATOM 731 N N . LEU A 1 99 ? 2.534 -7.085 5.889 1.00 97.12 99 LEU A N 1
ATOM 732 C CA . LEU A 1 99 ? 1.891 -8.018 4.968 1.00 97.12 99 LEU A CA 1
ATOM 733 C C . LEU A 1 99 ? 1.625 -7.389 3.594 1.00 97.12 99 LEU A C 1
ATOM 735 O O . LEU A 1 99 ? 1.904 -8.031 2.582 1.00 97.12 99 LEU A O 1
ATOM 739 N N . ARG A 1 100 ? 1.175 -6.127 3.531 1.00 96.75 100 ARG A N 1
ATOM 740 C CA . ARG A 1 100 ? 1.034 -5.412 2.250 1.00 96.75 100 ARG A CA 1
ATOM 741 C C . ARG A 1 100 ? 2.367 -5.287 1.533 1.00 96.75 100 ARG A C 1
ATOM 743 O O . ARG A 1 100 ? 2.435 -5.562 0.342 1.00 96.75 100 ARG A O 1
ATOM 750 N N . ILE A 1 101 ? 3.420 -4.872 2.237 1.00 97.69 101 ILE A N 1
ATOM 751 C CA . ILE A 1 101 ? 4.751 -4.705 1.647 1.00 97.69 101 ILE A CA 1
ATOM 752 C C . ILE A 1 101 ? 5.255 -6.043 1.108 1.00 97.69 101 ILE A C 1
ATOM 754 O O . ILE A 1 101 ? 5.688 -6.095 -0.041 1.00 97.69 101 ILE A O 1
ATOM 758 N N . ALA A 1 102 ? 5.149 -7.122 1.885 1.00 97.44 102 ALA A N 1
ATOM 759 C CA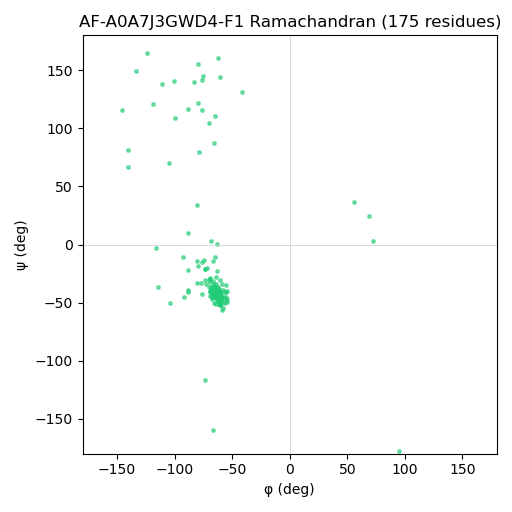 . ALA A 1 102 ? 5.589 -8.448 1.462 1.00 97.44 102 ALA A CA 1
ATOM 760 C C . ALA A 1 102 ? 4.834 -8.927 0.212 1.00 97.44 102 ALA A C 1
ATOM 762 O O . ALA A 1 102 ? 5.457 -9.267 -0.795 1.00 97.44 102 ALA A O 1
ATOM 763 N N . VAL A 1 103 ? 3.497 -8.884 0.245 1.00 97.56 103 VAL A N 1
ATOM 764 C CA . VAL A 1 103 ? 2.653 -9.325 -0.875 1.00 97.56 103 VAL A CA 1
ATOM 765 C C . VAL A 1 103 ? 2.884 -8.457 -2.105 1.00 97.56 103 VAL A C 1
ATOM 767 O O . VAL A 1 103 ? 3.107 -8.985 -3.189 1.00 97.56 103 VAL A O 1
ATOM 770 N N . MET A 1 104 ? 2.891 -7.132 -1.960 1.00 97.00 104 MET A N 1
ATOM 771 C CA . MET A 1 104 ? 3.051 -6.232 -3.101 1.00 97.00 104 MET A CA 1
ATOM 772 C C . MET A 1 104 ? 4.457 -6.261 -3.686 1.00 97.00 104 MET A C 1
ATOM 774 O O . MET A 1 104 ? 4.592 -6.100 -4.895 1.00 97.00 104 MET A O 1
ATOM 778 N N . THR A 1 105 ? 5.488 -6.512 -2.883 1.00 96.56 105 THR A N 1
ATOM 779 C CA . THR A 1 105 ? 6.847 -6.722 -3.402 1.00 96.56 105 THR A CA 1
ATOM 780 C C . THR A 1 105 ? 6.920 -8.026 -4.196 1.00 96.56 105 THR A C 1
ATOM 782 O O . THR A 1 105 ? 7.428 -8.020 -5.314 1.00 96.56 105 THR A O 1
ATOM 785 N N . ALA A 1 106 ? 6.344 -9.119 -3.682 1.00 96.50 106 ALA A N 1
ATOM 786 C CA . ALA A 1 106 ? 6.301 -10.399 -4.390 1.00 96.50 106 ALA A CA 1
ATOM 787 C C . ALA A 1 106 ? 5.490 -10.316 -5.695 1.00 96.50 106 ALA A C 1
ATOM 789 O O . ALA A 1 106 ? 5.954 -10.756 -6.743 1.00 96.50 106 ALA A O 1
ATOM 790 N N . VAL A 1 107 ? 4.305 -9.701 -5.661 1.00 95.75 107 VAL A N 1
ATOM 791 C CA . VAL A 1 107 ? 3.460 -9.526 -6.852 1.00 95.75 107 VAL A CA 1
ATOM 792 C C . VAL A 1 107 ? 4.141 -8.626 -7.883 1.00 95.75 107 VAL A C 1
ATOM 794 O O . VAL A 1 107 ? 4.152 -8.980 -9.058 1.00 95.75 107 VAL A O 1
ATOM 797 N N . ASN A 1 108 ? 4.762 -7.510 -7.477 1.00 95.12 108 ASN A N 1
ATOM 798 C CA . ASN A 1 108 ? 5.505 -6.667 -8.422 1.00 95.12 108 ASN A CA 1
ATOM 799 C C . ASN A 1 108 ? 6.721 -7.393 -9.002 1.00 95.12 108 ASN A C 1
ATOM 801 O O . ASN A 1 108 ? 6.987 -7.244 -10.188 1.00 95.12 108 ASN A O 1
ATOM 805 N N . TYR A 1 109 ? 7.419 -8.223 -8.223 1.00 95.25 109 TYR A N 1
ATOM 806 C CA . TYR A 1 109 ? 8.482 -9.074 -8.759 1.00 95.25 109 TYR A CA 1
ATOM 807 C C . TYR A 1 109 ? 7.949 -10.031 -9.836 1.00 95.25 109 TYR A C 1
ATOM 809 O O . TYR A 1 109 ? 8.507 -10.091 -10.929 1.00 95.25 109 TYR A O 1
ATOM 817 N N . LEU A 1 110 ? 6.833 -10.723 -9.579 1.00 95.25 110 LEU A N 1
ATOM 818 C CA . LEU A 1 110 ? 6.210 -11.606 -10.572 1.00 95.25 110 LEU A CA 1
ATOM 819 C C . LEU A 1 110 ? 5.794 -10.840 -11.834 1.00 95.25 110 LEU A C 1
ATOM 821 O O . LEU A 1 110 ? 6.025 -11.308 -12.946 1.00 95.25 110 LEU A O 1
ATOM 825 N N . VAL A 1 111 ? 5.220 -9.646 -11.681 1.00 92.94 111 VAL A N 1
ATOM 826 C CA . VAL A 1 111 ? 4.846 -8.791 -12.815 1.00 92.94 111 VAL A CA 1
ATOM 827 C C . VAL A 1 111 ? 6.075 -8.387 -13.628 1.00 92.94 111 VAL A C 1
ATOM 829 O O . VAL A 1 111 ? 6.061 -8.546 -14.843 1.00 92.94 111 VAL A O 1
ATOM 832 N N . LEU A 1 112 ? 7.138 -7.912 -12.977 1.00 93.62 112 LEU A N 1
ATOM 833 C CA . LEU A 1 112 ? 8.318 -7.345 -13.637 1.00 93.62 112 LEU A CA 1
ATOM 834 C C . LEU A 1 112 ? 9.304 -8.381 -14.179 1.00 93.62 112 LEU A C 1
ATOM 836 O O . LEU A 1 112 ? 10.149 -8.019 -14.986 1.00 93.62 112 LEU A O 1
ATOM 840 N N . VAL A 1 113 ? 9.252 -9.630 -13.717 1.00 93.81 113 VAL A N 1
ATOM 841 C CA . VAL A 1 113 ? 10.211 -10.672 -14.123 1.00 93.81 113 VAL A CA 1
ATOM 842 C C . VAL A 1 113 ? 9.541 -11.787 -14.918 1.00 93.81 113 VAL A C 1
ATOM 844 O O . VAL A 1 113 ? 10.147 -12.316 -15.844 1.00 93.81 113 VAL A O 1
ATOM 847 N N . VAL A 1 114 ? 8.302 -12.151 -14.576 1.00 93.00 114 VAL A N 1
ATOM 848 C CA . VAL A 1 114 ? 7.633 -13.332 -15.143 1.00 93.00 114 VAL A CA 1
ATOM 849 C C . VAL A 1 114 ? 6.598 -12.942 -16.191 1.00 93.00 114 VAL A C 1
ATOM 851 O O . VAL A 1 114 ? 6.609 -13.490 -17.288 1.00 93.00 114 VAL A O 1
ATOM 854 N N . PHE A 1 115 ? 5.696 -12.010 -15.870 1.00 91.06 115 PHE A N 1
ATOM 855 C CA . PHE A 1 115 ? 4.565 -11.700 -16.752 1.00 91.06 115 PHE A CA 1
ATOM 856 C C . PHE A 1 115 ? 4.876 -10.622 -17.795 1.00 91.06 115 PHE A C 1
ATOM 858 O O . PHE A 1 115 ? 4.448 -10.745 -18.939 1.00 91.06 115 PHE A O 1
ATOM 865 N N . PHE A 1 116 ? 5.602 -9.571 -17.408 1.00 91.19 116 PHE A N 1
ATOM 866 C CA . PHE A 1 116 ? 5.883 -8.401 -18.245 1.00 91.19 116 PHE A CA 1
ATOM 867 C C . PHE A 1 116 ? 7.335 -7.923 -18.055 1.00 91.19 116 PHE A C 1
ATOM 869 O O . PHE A 1 116 ? 7.556 -6.825 -17.537 1.00 91.19 116 PHE A O 1
ATOM 876 N N . PRO A 1 117 ? 8.340 -8.720 -18.468 1.00 89.62 117 PRO A N 1
ATOM 877 C CA . PRO A 1 117 ? 9.754 -8.378 -18.292 1.00 89.62 117 PRO A CA 1
ATOM 878 C C . PRO A 1 117 ? 10.147 -7.055 -18.961 1.00 89.62 117 PRO A C 1
ATOM 880 O O . PRO A 1 117 ? 10.916 -6.277 -18.399 1.00 89.62 117 PRO A O 1
ATOM 883 N N . ASP A 1 118 ? 9.537 -6.729 -20.102 1.00 88.50 118 ASP A N 1
ATOM 884 C CA . ASP A 1 118 ? 9.777 -5.465 -20.809 1.00 88.50 118 ASP A CA 1
ATOM 885 C C . ASP A 1 118 ? 9.355 -4.232 -19.986 1.00 88.50 118 ASP A C 1
ATOM 887 O O . ASP A 1 118 ? 9.883 -3.130 -20.167 1.00 88.50 118 ASP A O 1
ATOM 891 N N . PHE A 1 119 ? 8.440 -4.402 -19.023 1.00 90.06 119 PHE A N 1
ATOM 892 C CA . PHE A 1 119 ? 7.977 -3.321 -18.150 1.00 90.06 119 PHE A CA 1
ATOM 893 C C . PHE A 1 119 ? 9.041 -2.886 -17.131 1.00 90.06 119 PHE A C 1
ATOM 895 O O . PHE A 1 119 ? 9.001 -1.756 -16.632 1.00 90.06 119 PHE A O 1
ATOM 902 N N . LEU A 1 120 ? 10.035 -3.736 -16.852 1.00 92.75 120 LEU A N 1
ATOM 903 C CA . LEU A 1 120 ? 11.153 -3.394 -15.976 1.00 92.75 120 LEU A CA 1
ATOM 904 C C . LEU A 1 120 ? 11.990 -2.244 -16.544 1.00 92.75 120 LEU A C 1
ATOM 906 O O . LEU A 1 120 ? 12.351 -1.332 -15.799 1.00 92.75 120 LEU A O 1
ATOM 910 N N . GLY A 1 121 ? 12.233 -2.230 -17.858 1.00 92.44 121 GLY A N 1
ATOM 911 C CA . GLY A 1 121 ? 12.958 -1.140 -18.518 1.00 92.44 121 GLY A CA 1
ATOM 912 C C . GLY A 1 121 ? 12.250 0.207 -18.353 1.00 92.44 121 GLY A C 1
ATOM 913 O O . GLY A 1 121 ? 12.889 1.212 -18.042 1.00 92.44 121 GLY A O 1
ATOM 914 N N . PHE A 1 122 ? 10.918 0.216 -18.459 1.00 91.94 122 PHE A N 1
ATOM 915 C CA . PHE A 1 122 ? 10.107 1.406 -18.192 1.00 91.94 122 PHE A CA 1
ATOM 916 C C . PHE A 1 122 ? 10.218 1.864 -16.729 1.00 91.94 122 PHE A C 1
ATOM 918 O O . PHE A 1 122 ? 10.455 3.044 -16.465 1.00 91.94 122 PHE A O 1
ATOM 925 N N . ALA A 1 123 ? 10.092 0.937 -15.774 1.00 92.69 123 ALA A N 1
ATOM 926 C CA . ALA A 1 123 ? 10.174 1.246 -14.348 1.00 92.69 123 ALA A CA 1
ATOM 927 C C . ALA A 1 123 ? 11.548 1.814 -13.948 1.00 92.69 123 ALA A C 1
ATOM 929 O O . ALA A 1 123 ? 11.626 2.822 -13.243 1.00 92.69 123 ALA A O 1
ATOM 930 N N . VAL A 1 124 ? 12.627 1.194 -14.430 1.00 94.88 124 VAL A N 1
ATOM 931 C CA . VAL A 1 124 ? 14.007 1.627 -14.169 1.00 94.88 124 VAL A CA 1
ATOM 932 C C . VAL A 1 124 ? 14.317 2.940 -14.883 1.00 94.88 124 VAL A C 1
ATOM 934 O O . VAL A 1 124 ? 14.989 3.795 -14.307 1.00 94.88 124 VAL A O 1
ATOM 937 N N . GLY A 1 125 ? 13.794 3.149 -16.093 1.00 93.88 125 GLY A N 1
ATOM 938 C CA . GLY A 1 125 ? 13.920 4.413 -16.820 1.00 93.88 125 GLY A CA 1
ATOM 939 C C . GLY A 1 125 ? 13.249 5.581 -16.093 1.00 93.88 125 GLY A C 1
ATOM 940 O O . GLY A 1 125 ? 13.847 6.648 -15.960 1.00 93.88 125 GLY A O 1
ATOM 941 N N . ALA A 1 126 ? 12.047 5.371 -15.550 1.00 93.44 126 ALA A N 1
ATOM 942 C CA . ALA A 1 126 ? 11.362 6.384 -14.749 1.00 93.44 126 ALA A CA 1
ATOM 943 C C . ALA A 1 126 ? 12.132 6.717 -13.459 1.00 93.44 126 ALA A C 1
ATOM 945 O O . ALA A 1 126 ? 12.316 7.891 -13.132 1.00 93.44 126 ALA A O 1
ATOM 946 N N . LEU A 1 127 ? 12.651 5.695 -12.773 1.00 93.94 127 LEU A N 1
ATOM 947 C CA . LEU A 1 127 ? 13.452 5.884 -11.567 1.00 93.94 127 LEU A CA 1
ATOM 948 C C . LEU A 1 127 ? 14.782 6.597 -11.861 1.00 93.94 127 LEU A C 1
ATOM 950 O O . LEU A 1 127 ? 15.173 7.501 -11.128 1.00 93.94 127 LEU A O 1
ATOM 954 N N . SER A 1 128 ? 15.437 6.236 -12.965 1.00 94.31 128 SER A N 1
ATOM 955 C CA . SER A 1 128 ? 16.649 6.890 -13.477 1.00 94.31 128 SER A CA 1
ATOM 956 C C . SER A 1 128 ? 16.419 8.382 -13.713 1.00 94.31 128 SER A C 1
ATOM 958 O O . SER A 1 128 ? 17.190 9.217 -13.241 1.00 94.31 128 SER A O 1
ATOM 960 N N . ALA A 1 129 ? 15.313 8.729 -14.382 1.00 93.38 129 ALA A N 1
ATOM 961 C CA . ALA A 1 129 ? 14.934 10.116 -14.636 1.00 93.38 129 ALA A CA 1
ATOM 962 C C . ALA A 1 129 ? 14.664 10.891 -13.337 1.00 93.38 129 ALA A C 1
ATOM 964 O O . ALA A 1 129 ? 15.094 12.035 -13.210 1.00 93.38 129 ALA A O 1
ATOM 965 N N . PHE A 1 130 ? 14.003 10.265 -12.359 1.00 92.44 130 PHE A N 1
ATOM 966 C CA . PHE A 1 130 ? 13.754 10.874 -11.052 1.00 92.44 130 PHE A CA 1
ATOM 967 C C . PHE A 1 130 ? 15.045 11.102 -10.249 1.00 92.44 130 PHE A C 1
ATOM 969 O O . PHE A 1 130 ? 15.205 12.142 -9.615 1.00 92.44 130 PHE A O 1
ATOM 976 N N . MET A 1 131 ? 15.974 10.143 -10.279 1.00 91.44 131 MET A N 1
ATOM 977 C CA . MET A 1 131 ? 17.246 10.221 -9.550 1.00 91.44 131 MET A CA 1
ATOM 978 C C . MET A 1 131 ? 18.310 11.065 -10.267 1.00 91.44 131 MET A C 1
ATOM 980 O O . MET A 1 131 ? 19.326 11.398 -9.659 1.00 91.44 131 MET A O 1
ATOM 984 N N . GLY A 1 132 ? 18.113 11.391 -11.547 1.00 91.50 132 GLY A N 1
ATOM 985 C CA . GLY A 1 132 ? 19.120 12.063 -12.372 1.00 91.50 132 GLY A CA 1
ATOM 986 C C . GLY A 1 132 ? 20.333 11.181 -12.689 1.00 91.50 132 GLY A C 1
ATOM 987 O O . GLY A 1 132 ? 21.421 11.696 -12.943 1.00 91.50 132 GLY A O 1
ATOM 988 N N . THR A 1 133 ? 20.174 9.857 -12.656 1.00 91.31 133 THR A N 1
ATOM 989 C CA . THR A 1 133 ? 21.245 8.878 -12.898 1.00 91.31 133 THR A CA 1
ATOM 990 C C . THR A 1 133 ? 20.867 7.927 -14.028 1.00 91.31 133 THR A C 1
ATOM 992 O O . THR A 1 133 ? 19.714 7.861 -14.437 1.00 91.31 133 THR A O 1
ATOM 995 N N . LYS A 1 134 ? 21.841 7.191 -14.574 1.00 91.44 134 LYS A N 1
ATOM 996 C CA . LYS A 1 134 ? 21.579 6.105 -15.529 1.00 91.44 134 LYS A CA 1
ATOM 997 C C . LYS A 1 134 ? 21.646 4.779 -14.783 1.00 91.44 134 LYS A C 1
ATOM 999 O O . LYS A 1 134 ? 22.733 4.375 -14.376 1.00 91.44 134 LYS A O 1
ATOM 1004 N N . LEU A 1 135 ? 20.501 4.131 -14.589 1.00 91.25 135 LEU A N 1
ATOM 1005 C CA . LEU A 1 135 ? 20.426 2.799 -13.995 1.00 91.25 135 LEU A CA 1
ATOM 1006 C C . LEU A 1 135 ? 20.257 1.750 -15.092 1.00 91.25 135 LEU A C 1
ATOM 1008 O O . LEU A 1 135 ? 19.515 1.950 -16.052 1.00 91.25 135 LEU A O 1
ATOM 1012 N N . ASP A 1 136 ? 20.935 0.622 -14.919 1.00 91.12 136 ASP A N 1
ATOM 1013 C CA . ASP A 1 136 ? 20.750 -0.544 -15.772 1.00 91.12 136 ASP A CA 1
ATOM 1014 C C . ASP A 1 136 ? 19.535 -1.375 -15.299 1.00 91.12 136 ASP A C 1
ATOM 1016 O O . ASP A 1 136 ? 19.360 -1.542 -14.083 1.00 91.12 136 ASP A O 1
ATOM 1020 N N . PRO A 1 137 ? 18.701 -1.916 -16.212 1.00 88.19 137 PRO A N 1
ATOM 1021 C CA . PRO A 1 137 ? 17.554 -2.758 -15.866 1.00 88.19 137 PRO A CA 1
ATOM 1022 C C . PRO A 1 137 ? 17.897 -4.133 -15.281 1.00 88.19 137 PRO A C 1
ATOM 1024 O O . PRO A 1 137 ? 16.985 -4.916 -15.027 1.00 88.19 137 PRO A O 1
ATOM 1027 N N . GLY A 1 138 ? 19.173 -4.455 -15.068 1.00 90.88 138 GLY A N 1
ATOM 1028 C CA . GLY A 1 138 ? 19.598 -5.670 -14.391 1.00 90.88 138 GLY A CA 1
ATOM 1029 C C . GLY A 1 138 ? 19.218 -5.710 -12.907 1.00 90.88 138 GLY A C 1
ATOM 1030 O O . GLY A 1 138 ? 18.335 -5.005 -12.412 1.00 90.88 138 GLY A O 1
ATOM 1031 N N . THR A 1 139 ? 19.922 -6.549 -12.148 1.00 92.19 139 THR A N 1
ATOM 1032 C CA . THR A 1 139 ? 19.588 -6.851 -10.747 1.00 92.19 139 THR A CA 1
ATOM 1033 C C . THR A 1 139 ? 19.476 -5.604 -9.867 1.00 92.19 139 THR A C 1
ATOM 1035 O O . THR A 1 139 ? 18.569 -5.512 -9.043 1.00 92.19 139 THR A O 1
ATOM 1038 N N . VAL A 1 140 ? 20.361 -4.620 -10.049 1.00 93.38 140 VAL A N 1
ATOM 1039 C CA . VAL A 1 140 ? 20.352 -3.386 -9.246 1.00 93.38 140 VAL A CA 1
ATOM 1040 C C . VAL A 1 140 ? 19.114 -2.537 -9.547 1.00 93.38 140 VAL A C 1
ATOM 1042 O O . VAL A 1 140 ? 18.450 -2.093 -8.612 1.00 93.38 140 VAL A O 1
ATOM 1045 N N . GLY A 1 141 ? 18.761 -2.353 -10.824 1.00 93.94 141 GLY A N 1
ATOM 1046 C CA . GLY A 1 141 ? 17.559 -1.617 -11.221 1.00 93.94 141 GLY A CA 1
ATOM 1047 C C . GLY A 1 141 ? 16.287 -2.263 -10.674 1.00 93.94 141 GLY A C 1
ATOM 1048 O O . GLY A 1 141 ? 15.459 -1.579 -10.069 1.00 93.94 141 GLY A O 1
ATOM 1049 N N . LEU A 1 142 ? 16.174 -3.590 -10.789 1.00 95.12 142 LEU A N 1
ATOM 1050 C CA . LEU A 1 142 ? 15.058 -4.351 -10.221 1.00 95.12 142 LEU A CA 1
ATOM 1051 C C . LEU A 1 142 ? 14.950 -4.171 -8.702 1.00 95.12 142 LEU A C 1
ATOM 1053 O O . LEU A 1 142 ? 13.875 -3.844 -8.198 1.00 95.12 142 LEU A O 1
ATOM 1057 N N . LEU A 1 143 ? 16.051 -4.348 -7.965 1.00 95.94 143 LEU A N 1
ATOM 1058 C CA . LEU A 1 143 ? 16.055 -4.197 -6.507 1.00 95.94 143 LEU A CA 1
ATOM 1059 C C . LEU A 1 143 ? 15.659 -2.781 -6.080 1.00 95.94 143 LEU A C 1
ATOM 1061 O O . LEU A 1 143 ? 14.899 -2.625 -5.125 1.00 95.94 143 LEU A O 1
ATOM 1065 N N . LEU A 1 144 ? 16.117 -1.754 -6.799 1.00 95.75 144 LEU A N 1
ATOM 1066 C CA . LEU A 1 144 ? 15.746 -0.370 -6.517 1.00 95.75 144 LEU A CA 1
ATOM 1067 C C . LEU A 1 144 ? 14.260 -0.106 -6.786 1.00 95.75 144 LEU A C 1
ATOM 1069 O O . LEU A 1 144 ? 13.608 0.532 -5.957 1.00 95.75 144 LEU A O 1
ATOM 1073 N N . VAL A 1 145 ? 13.699 -0.620 -7.884 1.00 96.19 145 VAL A N 1
ATOM 1074 C CA . VAL A 1 145 ? 12.256 -0.511 -8.169 1.00 96.19 145 VAL A CA 1
ATOM 1075 C C . VAL A 1 145 ? 11.432 -1.223 -7.092 1.00 96.19 145 VAL A C 1
ATOM 1077 O O . VAL A 1 145 ? 10.441 -0.670 -6.609 1.00 96.19 145 VAL A O 1
ATOM 1080 N N . LEU A 1 146 ? 11.848 -2.414 -6.653 1.00 96.44 146 LEU A N 1
ATOM 1081 C CA . LEU A 1 146 ? 11.169 -3.154 -5.584 1.00 96.44 146 LEU A CA 1
ATOM 1082 C C . LEU A 1 146 ? 11.289 -2.453 -4.224 1.00 96.44 146 LEU A C 1
ATOM 1084 O O . LEU A 1 146 ? 10.305 -2.385 -3.488 1.00 96.44 146 LEU A O 1
ATOM 1088 N N . ALA A 1 147 ? 12.441 -1.858 -3.908 1.00 96.69 147 ALA A N 1
ATOM 1089 C CA . ALA A 1 147 ? 12.619 -1.059 -2.695 1.00 96.69 147 ALA A CA 1
ATOM 1090 C C . ALA A 1 147 ? 11.700 0.175 -2.689 1.00 96.69 147 ALA A C 1
ATOM 1092 O O . ALA A 1 147 ? 11.026 0.450 -1.695 1.00 96.69 147 ALA A O 1
ATOM 1093 N N . HIS A 1 148 ? 11.596 0.874 -3.822 1.00 96.00 148 HIS A N 1
ATOM 1094 C CA . HIS A 1 148 ? 10.660 1.987 -3.990 1.00 96.00 148 HIS A CA 1
ATOM 1095 C C . HIS A 1 148 ? 9.200 1.525 -3.934 1.00 96.00 148 HIS A C 1
ATOM 1097 O O . HIS A 1 148 ? 8.357 2.227 -3.382 1.00 96.00 148 HIS A O 1
ATOM 1103 N N . THR A 1 149 ? 8.898 0.322 -4.424 1.00 96.00 149 THR A N 1
ATOM 1104 C CA . THR A 1 149 ? 7.570 -0.297 -4.302 1.00 96.00 149 THR A CA 1
ATOM 1105 C C . THR A 1 149 ? 7.220 -0.590 -2.843 1.00 96.00 149 THR A C 1
ATOM 1107 O O . THR A 1 149 ? 6.099 -0.311 -2.407 1.00 96.00 149 THR A O 1
ATOM 1110 N N . ALA A 1 150 ? 8.164 -1.114 -2.061 1.00 96.62 150 ALA A N 1
ATOM 1111 C CA . ALA A 1 150 ? 7.989 -1.332 -0.629 1.00 96.62 150 ALA A CA 1
ATOM 1112 C C . ALA A 1 150 ? 7.754 -0.005 0.112 1.00 96.62 150 ALA A C 1
ATOM 1114 O O . ALA A 1 150 ? 6.793 0.110 0.878 1.00 96.62 150 ALA A O 1
ATOM 1115 N N . LEU A 1 151 ? 8.565 1.019 -0.180 1.00 96.56 151 LEU A N 1
ATOM 1116 C CA . LEU A 1 151 ? 8.419 2.361 0.390 1.00 96.56 151 LEU A CA 1
ATOM 1117 C C . LEU A 1 151 ? 7.064 2.985 0.036 1.00 96.56 151 LEU A C 1
ATOM 1119 O O . LEU A 1 151 ? 6.356 3.469 0.918 1.00 96.56 151 LEU A O 1
ATOM 1123 N N . TYR A 1 152 ? 6.670 2.921 -1.234 1.00 96.12 152 TYR A N 1
ATOM 1124 C CA . TYR A 1 152 ? 5.362 3.368 -1.697 1.00 96.12 152 TYR A CA 1
ATOM 1125 C C . TYR A 1 152 ? 4.230 2.696 -0.911 1.00 96.12 152 TYR A C 1
ATOM 1127 O O . TYR A 1 152 ? 3.330 3.382 -0.432 1.00 96.12 152 TYR A O 1
ATOM 1135 N N . ASN A 1 153 ? 4.277 1.372 -0.723 1.00 96.19 153 ASN A N 1
ATOM 1136 C CA . ASN A 1 153 ? 3.232 0.653 0.007 1.00 96.19 153 ASN A CA 1
ATOM 1137 C C . ASN A 1 153 ? 3.185 1.027 1.494 1.00 96.19 153 ASN A C 1
ATOM 1139 O O . ASN A 1 153 ? 2.089 1.134 2.046 1.00 96.19 153 ASN A O 1
ATOM 1143 N N . ALA A 1 154 ? 4.338 1.278 2.121 1.00 95.06 154 ALA A N 1
ATOM 1144 C CA . ALA A 1 154 ? 4.399 1.792 3.486 1.00 95.06 154 ALA A CA 1
ATOM 1145 C C . ALA A 1 154 ? 3.718 3.168 3.595 1.00 95.06 154 ALA A C 1
ATOM 1147 O O . ALA A 1 154 ? 2.830 3.358 4.428 1.00 95.06 154 ALA A O 1
ATOM 1148 N N . LEU A 1 155 ? 4.076 4.100 2.704 1.00 94.94 155 LEU A N 1
ATOM 1149 C CA . LEU A 1 155 ? 3.486 5.442 2.650 1.00 94.94 155 LEU A CA 1
ATOM 1150 C C . LEU A 1 155 ? 1.980 5.388 2.376 1.00 94.94 155 LEU A C 1
ATOM 1152 O O . LEU A 1 155 ? 1.202 6.096 3.015 1.00 94.94 155 LEU A O 1
ATOM 1156 N N . HIS A 1 156 ? 1.556 4.514 1.463 1.00 93.69 156 HIS A N 1
ATOM 1157 C CA . HIS A 1 156 ? 0.159 4.383 1.055 1.00 93.69 156 HIS A CA 1
ATOM 1158 C C . HIS A 1 156 ? -0.741 3.955 2.220 1.00 93.69 156 HIS A C 1
ATOM 1160 O O . HIS A 1 156 ? -1.817 4.519 2.432 1.00 93.69 156 HIS A O 1
ATOM 1166 N N . ILE A 1 157 ? -0.267 3.024 3.049 1.00 91.94 157 ILE A N 1
ATOM 1167 C CA . ILE A 1 157 ? -1.004 2.622 4.250 1.00 91.94 157 ILE A CA 1
ATOM 1168 C C . ILE A 1 157 ? -1.106 3.770 5.236 1.00 91.94 157 ILE A C 1
ATOM 1170 O O . ILE A 1 157 ? -2.181 3.975 5.788 1.00 91.94 157 ILE A O 1
ATOM 1174 N N . MET A 1 158 ? -0.035 4.535 5.457 1.00 91.31 158 MET A N 1
ATOM 1175 C CA . MET A 1 158 ? -0.114 5.695 6.348 1.00 91.31 158 MET A CA 1
ATOM 1176 C C . MET A 1 158 ? -1.152 6.699 5.839 1.00 91.31 158 MET A C 1
ATOM 1178 O O . MET A 1 158 ? -1.981 7.167 6.619 1.00 91.31 158 MET A O 1
ATOM 1182 N N . MET A 1 159 ? -1.171 6.947 4.528 1.00 90.94 159 MET A N 1
ATOM 1183 C CA . MET A 1 159 ? -2.152 7.814 3.877 1.00 90.94 159 MET A CA 1
ATOM 1184 C C . MET A 1 159 ? -3.592 7.300 3.959 1.00 90.94 159 MET A C 1
ATOM 1186 O O . MET A 1 159 ? -4.506 8.113 3.941 1.00 90.94 159 MET A O 1
ATOM 1190 N N . SER A 1 160 ? -3.813 5.989 4.060 1.00 91.38 160 SER A N 1
ATOM 1191 C CA . SER A 1 160 ? -5.163 5.411 4.137 1.00 91.38 160 SER A CA 1
ATOM 1192 C C . SER A 1 160 ? -5.632 5.240 5.586 1.00 91.38 160 SER A C 1
ATOM 1194 O O . SER A 1 160 ? -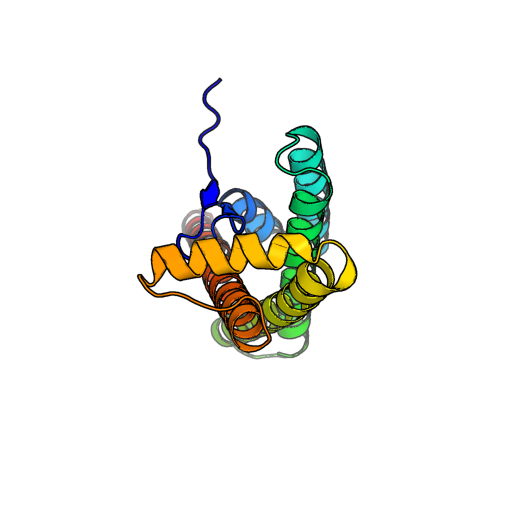6.749 5.608 5.952 1.00 91.38 160 SER A O 1
ATOM 1196 N N . LEU A 1 161 ? -4.759 4.724 6.452 1.00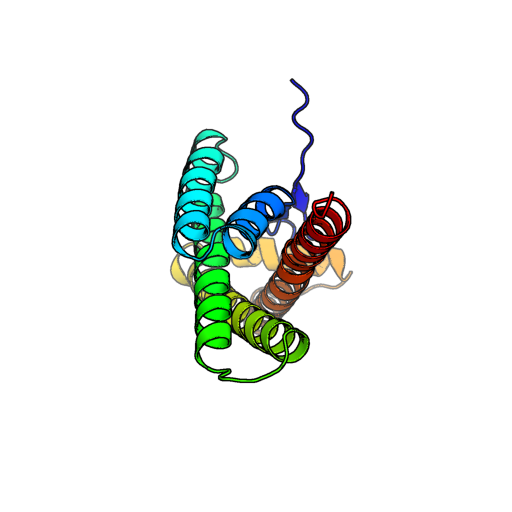 90.56 161 LEU A N 1
ATOM 1197 C CA . LEU A 1 161 ? -5.061 4.374 7.836 1.00 90.56 161 LEU A CA 1
ATOM 1198 C C . LEU A 1 161 ? -5.136 5.604 8.749 1.00 90.56 161 LEU A C 1
ATOM 1200 O O . LEU A 1 161 ? -6.051 5.689 9.568 1.00 90.56 161 LEU A O 1
ATOM 1204 N N . ALA A 1 162 ? -4.215 6.565 8.615 1.00 90.69 162 ALA A N 1
ATOM 1205 C CA . ALA A 1 162 ? -4.189 7.751 9.472 1.00 90.69 162 ALA A CA 1
ATOM 1206 C C . ALA A 1 162 ? -5.472 8.603 9.372 1.00 90.69 162 ALA A C 1
ATOM 1208 O O . ALA A 1 162 ? -6.073 8.857 10.422 1.00 90.69 162 ALA A O 1
ATOM 1209 N N . PRO A 1 163 ? -5.955 9.003 8.173 1.00 91.06 163 PRO A N 1
ATOM 1210 C CA . PRO A 1 163 ? -7.209 9.747 8.078 1.00 91.06 163 PRO A CA 1
ATOM 1211 C C . PRO A 1 163 ? -8.409 8.903 8.510 1.00 91.06 163 PRO A C 1
ATOM 1213 O O . PRO A 1 163 ? -9.292 9.428 9.179 1.00 91.06 163 PRO A O 1
ATOM 1216 N N . SER A 1 164 ? -8.422 7.595 8.233 1.00 91.62 164 SER A N 1
ATOM 1217 C CA . SER A 1 164 ? -9.512 6.711 8.674 1.00 91.62 164 SER A CA 1
ATOM 1218 C C . SER A 1 164 ? -9.648 6.683 10.201 1.00 91.62 164 SER A C 1
ATOM 1220 O O . SER A 1 164 ? -10.742 6.815 10.749 1.00 91.62 164 SER A O 1
ATOM 1222 N N . VAL A 1 165 ? -8.523 6.581 10.912 1.00 90.19 165 VAL A N 1
ATOM 1223 C CA . VAL A 1 165 ? -8.497 6.630 12.381 1.00 90.19 165 VAL A CA 1
ATOM 1224 C C . VAL A 1 165 ? -8.886 8.017 12.899 1.00 90.19 165 VAL A C 1
ATOM 1226 O O . VAL A 1 165 ? -9.592 8.109 13.903 1.00 90.19 165 VAL A O 1
ATOM 1229 N N . ALA A 1 166 ? -8.439 9.093 12.245 1.00 90.81 166 ALA A N 1
ATOM 1230 C CA . ALA A 1 166 ? -8.784 10.460 12.635 1.00 90.81 166 ALA A CA 1
ATOM 1231 C C . ALA A 1 166 ? -10.292 10.728 12.502 1.00 90.81 166 ALA A C 1
ATOM 1233 O O . ALA A 1 166 ? -10.903 11.240 13.440 1.00 90.81 166 ALA A O 1
ATOM 1234 N N . VAL A 1 167 ? -10.897 10.311 11.386 1.00 91.69 167 VAL A N 1
ATOM 1235 C CA . VAL A 1 167 ? -12.338 10.440 11.128 1.00 91.69 167 VAL A CA 1
ATOM 1236 C C . VAL A 1 167 ? -13.151 9.643 12.148 1.00 91.69 167 VAL A C 1
ATOM 1238 O O . VAL A 1 167 ? -14.080 10.192 12.735 1.00 91.69 167 VAL A O 1
ATOM 1241 N N . LEU A 1 168 ? -12.779 8.389 12.434 1.00 88.62 168 LEU A N 1
ATOM 1242 C CA . LEU A 1 168 ? -13.488 7.575 13.431 1.00 88.62 168 LEU A CA 1
ATOM 1243 C C . LEU A 1 168 ? -13.406 8.165 14.837 1.00 88.62 168 LEU A C 1
ATOM 1245 O O . LEU A 1 168 ? -14.413 8.225 15.538 1.00 88.62 168 LEU A O 1
ATOM 1249 N N . LYS A 1 169 ? -12.226 8.646 15.247 1.00 87.25 169 LYS A N 1
ATOM 1250 C CA . LYS A 1 169 ? -12.078 9.333 16.536 1.00 87.25 169 LYS A CA 1
ATOM 1251 C C . LYS A 1 169 ? -12.934 10.595 16.597 1.00 87.25 169 LYS A C 1
ATOM 1253 O O . LYS A 1 169 ? -13.592 10.811 17.607 1.00 87.25 169 LYS A O 1
ATOM 1258 N N . GLY A 1 170 ? -12.949 11.399 15.533 1.00 86.50 170 GLY A N 1
ATOM 1259 C CA . GLY A 1 170 ? -13.785 12.598 15.448 1.00 86.50 170 GLY A CA 1
ATOM 1260 C C . GLY A 1 170 ? -15.274 12.276 15.580 1.00 86.50 170 GLY A C 1
ATOM 1261 O O . GLY A 1 170 ? -15.953 12.881 16.403 1.00 86.50 170 GLY A O 1
ATOM 1262 N N . ALA A 1 171 ? -15.752 11.267 14.848 1.00 84.81 171 ALA A N 1
ATOM 1263 C CA . ALA A 1 171 ? -17.142 10.816 14.905 1.00 84.81 171 ALA A CA 1
ATOM 1264 C C . ALA A 1 171 ? -17.542 10.279 16.291 1.00 84.81 171 ALA A C 1
ATOM 1266 O O . ALA A 1 171 ? -18.654 10.519 16.750 1.00 84.81 171 ALA A O 1
ATOM 1267 N N . MET A 1 172 ? -16.637 9.588 16.991 1.00 78.25 172 MET A N 1
ATOM 1268 C CA . MET A 1 172 ? -16.885 9.117 18.360 1.00 78.25 172 MET A CA 1
ATOM 1269 C C . MET A 1 172 ? -16.949 10.260 19.381 1.00 78.25 172 MET A C 1
ATOM 1271 O O . MET A 1 172 ? -17.689 10.162 20.355 1.00 78.25 172 MET A O 1
ATOM 1275 N N . VAL A 1 173 ? -16.191 11.341 19.171 1.00 74.50 173 VAL A N 1
ATOM 1276 C CA . VAL A 1 173 ? -16.213 12.525 20.047 1.00 74.50 173 VAL A CA 1
ATOM 1277 C C . VAL A 1 173 ? -17.497 13.337 19.856 1.00 74.50 173 VAL A C 1
ATOM 1279 O O . VAL A 1 173 ? -18.007 13.901 20.820 1.00 74.50 173 VAL A O 1
ATOM 1282 N N . THR A 1 174 ? -18.042 13.386 18.640 1.00 69.94 174 THR A N 1
ATOM 1283 C CA . THR A 1 174 ? -19.285 14.116 18.339 1.00 69.94 174 THR A CA 1
ATOM 1284 C C . THR A 1 174 ? -20.553 13.281 18.538 1.00 69.94 174 THR A C 1
ATOM 1286 O O . THR A 1 174 ? -21.618 13.858 18.730 1.00 69.94 174 THR A O 1
ATOM 1289 N N . GLY A 1 175 ? -20.447 11.947 18.515 1.00 57.94 175 GLY A N 1
ATOM 1290 C CA . GLY A 1 175 ? -21.559 10.991 18.610 1.00 57.94 175 GLY A CA 1
ATOM 1291 C C . GLY A 1 175 ? -21.967 10.559 20.024 1.00 57.94 175 GLY A C 1
ATOM 1292 O O . GLY A 1 175 ? -22.757 9.631 20.156 1.00 57.94 175 GLY A O 1
ATOM 1293 N N . VAL A 1 176 ? -21.450 11.204 21.077 1.00 47.91 176 VAL A N 1
ATOM 1294 C CA . VAL A 1 176 ? -21.994 11.103 22.445 1.00 47.91 176 VAL A CA 1
ATOM 1295 C C . VAL A 1 176 ? -22.745 12.397 22.764 1.00 47.91 176 VAL A C 1
ATOM 1297 O O . VAL A 1 176 ? -22.282 13.230 23.542 1.00 47.91 176 VAL A O 1
ATOM 1300 N N . LYS A 1 177 ? -23.889 12.574 22.103 1.00 37.06 177 LYS A N 1
ATOM 1301 C CA . LYS A 1 177 ? -25.035 13.365 22.563 1.00 37.06 177 LYS A CA 1
ATOM 1302 C C . LYS A 1 177 ? -26.308 12.706 22.060 1.00 37.06 177 LYS A C 1
ATOM 1304 O O . LYS A 1 177 ? -26.337 12.368 20.858 1.00 37.06 177 LYS A O 1
#

pLDDT: mean 88.35, std 11.41, range [33.62, 97.69]

Secondary structure (DSSP, 8-state):
------EEE-TTSTTSEEETTHHHHHHHHHHH-HHHHHHHHHHHHHHHHHH-TTTTHHHHHHHHHHHHHHHHHHHHHHH--S--HHHHHHHHHHHHHHHHHHHHHHHHHHIIIII-THHHHHHHHHHHHHHTS---TTHHHHHHHHHHHHHHHHHHHHHHHHHHHHHHHHHHHHS--

Mean predicted aligned error: 5.66 Å

Foldseek 3Di:
DCPDQCWAADQLFRVDIQHQLLQVLLLLCVVVHLVSSLVSLVVVLVVVQVVPDVPPPSSVLSSQLSVQLSVQLVVLLVVDDPDDPVSSLVRSLVRSLVRSLVRSLVVVCCVCPPVCVVVLVVRLVSNCVVVVHDDDSPPVSSVVSSVVSSVSSNVSSCSRNVVSVVVVVVCVVVVPD

Solvent-accessible surface area (backbone atoms only — not comparable to full-atom values): 9216 Å² total; per-residue (Å²): 134,86,70,72,74,57,47,51,60,37,78,51,43,58,88,46,60,48,53,59,75,48,23,65,32,44,34,31,26,75,75,68,32,66,70,46,16,54,51,40,44,51,54,49,32,53,54,41,50,73,68,51,66,64,56,65,63,47,32,50,54,52,40,52,37,50,52,34,22,50,52,18,27,52,49,24,50,67,72,46,72,96,62,56,73,67,57,38,51,50,46,8,50,51,35,10,42,52,37,21,27,54,52,47,38,53,51,50,47,44,41,37,64,70,75,36,47,76,53,34,50,55,46,24,48,42,32,16,64,64,70,75,48,91,61,57,64,52,73,68,24,50,51,51,53,42,49,52,49,31,50,49,45,49,52,47,46,50,67,26,50,52,55,28,52,51,52,53,52,50,51,59,70,68,64,76,118